Protein 4O45 (pdb70)

Structure (mmCIF, N/CA/C/O backbone):
data_4O45
#
_entry.id   4O45
#
_cell.length_a   81.218
_cell.length_b   85.830
_cell.length_c   40.400
_cell.angle_alpha   90.000
_cell.angle_beta   90.000
_cell.angle_gamma   90.000
#
_symmetry.space_group_name_H-M   'P 21 21 2'
#
loop_
_entity.id
_entity.type
_entity.pdbx_description
1 polymer 'WD repeat-containing protein 5'
2 polymer 'Nonstructural protein 1'
3 non-polymer 'UNKNOWN ATOM OR ION'
4 water water
#
loop_
_atom_site.group_PDB
_atom_site.id
_atom_site.type_symbol
_atom_site.label_atom_id
_atom_site.label_alt_id
_atom_site.label_comp_id
_atom_site.label_asym_id
_atom_site.label_entity_id
_atom_site.label_seq_id
_atom_site.pdbx_PDB_ins_code
_atom_site.Cartn_x
_atom_site.Cartn_y
_atom_site.Cartn_z
_atom_site.occupancy
_atom_site.B_iso_or_equiv
_atom_site.auth_seq_id
_atom_site.auth_comp_id
_atom_site.auth_asym_id
_atom_site.auth_atom_id
_atom_site.pdbx_PDB_model_num
ATOM 1 N N . PRO A 1 8 ? 5.823 88.729 20.758 1.00 76.26 30 PRO A N 1
ATOM 2 C CA . PRO A 1 8 ? 5.732 87.272 20.724 1.00 77.01 30 PRO A CA 1
ATOM 3 C C . PRO A 1 8 ? 6.328 86.719 19.416 1.00 76.69 30 PRO A C 1
ATOM 4 O O . PRO A 1 8 ? 7.242 87.326 18.875 1.00 72.70 30 PRO A O 1
ATOM 6 N N . VAL A 1 9 ? 5.843 85.576 18.923 1.00 80.19 31 VAL A N 1
ATOM 7 C CA . VAL A 1 9 ? 6.313 85.040 17.627 1.00 77.66 31 VAL A CA 1
ATOM 8 C C . VAL A 1 9 ? 6.103 86.089 16.525 1.00 71.94 31 VAL A C 1
ATOM 9 O O . VAL A 1 9 ? 7.013 86.378 15.731 1.00 69.99 31 VAL A O 1
ATOM 11 N N . LYS A 1 10 ? 4.907 86.672 16.491 1.00 67.07 32 LYS A N 1
ATOM 12 C CA . LYS A 1 10 ? 4.605 87.738 15.536 1.00 62.93 32 LYS A CA 1
ATOM 13 C C . LYS A 1 10 ? 3.684 88.823 16.159 1.00 57.54 32 LYS A C 1
ATOM 14 O O . LYS A 1 10 ? 2.896 88.530 17.039 1.00 58.56 32 LYS A O 1
ATOM 17 N N . PRO A 1 11 ? 3.810 90.089 15.710 1.00 52.16 33 PRO A N 1
ATOM 18 C CA . PRO A 1 11 ? 2.893 91.121 16.205 1.00 49.11 33 PRO A CA 1
ATOM 19 C C . PRO A 1 11 ? 1.558 90.963 15.495 1.00 49.50 33 PRO A C 1
ATOM 20 O O . PRO A 1 11 ? 1.447 90.121 14.617 1.00 50.87 33 PRO A O 1
ATOM 24 N N . ASN A 1 12 ? 0.554 91.755 15.849 1.00 47.96 34 ASN A N 1
ATOM 25 C CA . ASN A 1 12 ? -0.726 91.698 15.132 1.00 49.78 34 ASN A CA 1
ATOM 26 C C . ASN A 1 12 ? -1.313 93.075 14.943 1.00 46.73 34 ASN A C 1
ATOM 27 O O . ASN A 1 12 ? -2.390 93.398 15.480 1.00 43.79 34 ASN A O 1
ATOM 32 N N . TYR A 1 13 ? -0.597 93.866 14.158 1.00 42.90 35 TYR A N 1
ATOM 33 C CA . TYR A 1 13 ? -1.029 95.190 13.801 1.00 41.33 35 TYR A CA 1
ATOM 34 C C . TYR A 1 13 ? -2.296 95.175 12.986 1.00 41.72 35 TYR A C 1
ATOM 35 O O . TYR A 1 13 ? -2.432 94.415 12.030 1.00 48.33 35 TYR A O 1
ATOM 44 N N . ALA A 1 14 ? -3.241 96.000 13.390 1.00 41.21 36 ALA A N 1
ATOM 45 C CA . ALA A 1 14 ? -4.537 96.091 12.723 1.00 41.69 36 ALA A CA 1
ATOM 46 C C . ALA A 1 14 ? -4.849 97.555 12.549 1.00 39.28 36 ALA A C 1
ATOM 47 O O . ALA A 1 14 ? -4.513 98.373 13.409 1.00 35.99 36 ALA A O 1
ATOM 49 N N . LEU A 1 15 ? -5.482 97.890 11.435 1.00 39.62 37 LEU A N 1
ATOM 50 C CA . LEU A 1 15 ? -5.812 99.283 11.139 1.00 38.44 37 LEU A CA 1
ATOM 51 C C . LEU A 1 15 ? -6.750 99.842 12.183 1.00 37.97 37 LEU A C 1
ATOM 52 O O . LEU A 1 15 ? -7.780 99.235 12.444 1.00 39.23 37 LEU A O 1
ATOM 57 N N . LYS A 1 16 ? -6.394 100.974 12.784 1.00 36.60 38 LYS A N 1
ATOM 58 C CA . LYS A 1 16 ? -7.261 101.678 13.752 1.00 37.31 38 LYS A CA 1
ATOM 59 C C . LYS A 1 16 ? -7.843 102.972 13.214 1.00 38.74 38 LYS A C 1
ATOM 60 O O . LYS A 1 16 ? -8.985 103.282 13.482 1.00 37.32 38 LYS A O 1
ATOM 63 N N . PHE A 1 17 ? -7.040 103.759 12.514 1.00 32.97 39 PHE A N 1
ATOM 64 C CA . PHE A 1 17 ? -7.477 105.053 11.962 1.00 35.75 39 PHE A CA 1
ATOM 65 C C . PHE A 1 17 ? -6.853 105.309 10.603 1.00 34.79 39 PHE A C 1
ATOM 66 O O . PHE A 1 17 ? -5.700 104.902 10.357 1.00 31.52 39 PHE A O 1
ATOM 74 N N . THR A 1 18 ? -7.615 105.985 9.728 1.00 33.33 40 THR A N 1
ATOM 75 C CA . THR A 1 18 ? -7.101 106.504 8.460 1.00 33.30 40 THR A CA 1
ATOM 76 C C . THR A 1 18 ? -7.220 108.013 8.523 1.00 34.35 40 THR A C 1
ATOM 77 O O . THR A 1 18 ? -8.272 108.547 8.823 1.00 31.92 40 THR A O 1
ATOM 81 N N . LEU A 1 19 ? -6.117 108.688 8.258 1.00 28.46 41 LEU A N 1
ATOM 82 C CA . LEU A 1 19 ? -6.013 110.128 8.379 1.00 30.77 41 LEU A CA 1
ATOM 83 C C . LEU A 1 19 ? -5.951 110.731 6.993 1.00 32.66 41 LEU A C 1
ATOM 84 O O . LEU A 1 19 ? -4.974 110.539 6.271 1.00 34.16 41 LEU A O 1
ATOM 89 N N . ALA A 1 20 ? -6.983 111.460 6.609 1.00 31.35 42 ALA A N 1
ATOM 90 C CA . ALA A 1 20 ? -7.025 112.083 5.293 1.00 32.72 42 ALA A CA 1
ATOM 91 C C . ALA A 1 20 ? -7.015 113.579 5.467 1.00 34.05 42 ALA A C 1
ATOM 92 O O . ALA A 1 20 ? -7.569 114.086 6.442 1.00 33.91 42 ALA A O 1
ATOM 94 N N . GLY A 1 21 ? -6.408 114.280 4.515 1.00 32.74 43 GLY A N 1
ATOM 95 C CA . GLY A 1 21 ? -6.366 115.732 4.536 1.00 33.95 43 GLY A CA 1
ATOM 96 C C . GLY A 1 21 ? -5.324 116.342 3.614 1.00 32.91 43 GLY A C 1
ATOM 97 O O . GLY A 1 21 ? -5.573 117.393 3.034 1.00 33.01 43 GLY A O 1
ATOM 98 N N . HIS A 1 22 ? -4.154 115.708 3.474 1.00 30.29 44 HIS A N 1
ATOM 99 C CA . HIS A 1 22 ? -3.190 116.151 2.443 1.00 29.29 44 HIS A CA 1
ATOM 100 C C . HIS A 1 22 ? -3.793 115.995 1.032 1.00 31.38 44 HIS A C 1
ATOM 101 O O . HIS A 1 22 ? -4.526 115.044 0.753 1.00 33.71 44 HIS A O 1
ATOM 108 N N . THR A 1 23 ? -3.506 116.953 0.164 1.00 31.92 45 THR A N 1
ATOM 109 C CA . THR A 1 23 ? -4.052 116.972 -1.160 1.00 34.23 45 THR A CA 1
ATOM 110 C C . THR A 1 23 ? -3.034 116.504 -2.190 1.00 36.12 45 THR A C 1
ATOM 111 O O . THR A 1 23 ? -3.323 116.481 -3.364 1.00 36.16 45 THR A O 1
ATOM 115 N N . LYS A 1 24 ? -1.841 116.119 -1.743 1.00 36.05 46 LYS A N 1
ATOM 116 C CA . LYS A 1 24 ? -0.822 115.559 -2.629 1.00 36.74 46 LYS A CA 1
ATOM 117 C C . LYS A 1 24 ? -0.130 114.483 -1.812 1.00 34.38 46 LYS A C 1
ATOM 118 O O . LYS A 1 24 ? -0.463 114.285 -0.648 1.00 31.71 46 LYS A O 1
ATOM 123 N N . ALA A 1 25 ? 0.810 113.772 -2.431 1.00 34.46 47 ALA A N 1
ATOM 124 C CA . ALA A 1 25 ? 1.557 112.724 -1.761 1.00 30.70 47 ALA A CA 1
ATOM 125 C C . ALA A 1 25 ? 2.094 113.129 -0.398 1.00 28.54 47 ALA A C 1
ATOM 126 O O . ALA A 1 25 ? 2.607 114.244 -0.228 1.00 28.25 47 ALA A O 1
ATOM 128 N N . VAL A 1 26 ? 1.997 112.221 0.568 1.00 26.30 48 VAL A N 1
ATOM 129 C CA . VAL A 1 26 ? 2.623 112.415 1.871 1.00 27.00 48 VAL A CA 1
ATOM 13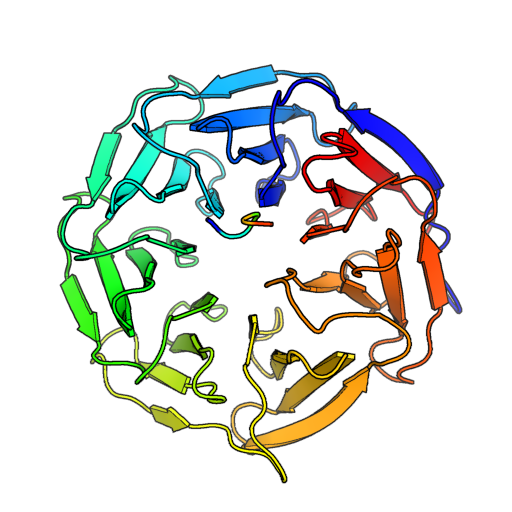0 C C . VAL A 1 26 ? 4.074 111.944 1.735 1.00 27.15 48 VAL A C 1
ATOM 131 O O . VAL A 1 26 ? 4.341 110.953 1.089 1.00 30.39 48 VAL A O 1
ATOM 135 N N . SER A 1 27 ? 5.007 112.703 2.272 1.00 25.32 49 SER A N 1
ATOM 136 C CA . SER A 1 27 ? 6.380 112.372 2.106 1.00 24.42 49 SER A CA 1
ATOM 137 C C . SER A 1 27 ? 6.980 111.718 3.361 1.00 24.20 49 SER A C 1
ATOM 138 O O . SER A 1 27 ? 7.927 110.886 3.258 1.00 27.00 49 SER A O 1
ATOM 141 N N . SER A 1 28 ? 6.479 112.089 4.543 1.00 23.96 50 SER A N 1
ATOM 142 C CA . SER A 1 28 ? 7.082 111.671 5.806 1.00 24.71 50 SER A CA 1
ATOM 143 C C . SER A 1 28 ? 6.088 111.773 6.925 1.00 26.10 50 SER A C 1
ATOM 144 O O . SER A 1 28 ? 5.265 112.724 6.948 1.00 24.89 50 SER A O 1
ATOM 147 N N . VAL A 1 29 ? 6.136 110.807 7.838 1.00 24.32 51 VAL A N 1
ATOM 148 C CA . VAL A 1 29 ? 5.411 110.828 9.120 1.00 24.69 51 VAL A CA 1
ATOM 149 C C . VAL A 1 29 ? 6.366 110.528 10.279 1.00 25.09 51 VAL A C 1
ATOM 150 O O . VAL A 1 29 ? 7.240 109.663 10.156 1.00 24.15 51 VAL A O 1
ATOM 154 N N . LYS A 1 30 ? 6.216 111.272 11.366 1.00 21.97 52 LYS A N 1
ATOM 155 C CA . LYS A 1 30 ? 7.026 111.122 12.581 1.00 23.44 52 LYS A CA 1
ATOM 156 C C . LYS A 1 30 ? 6.185 111.322 13.850 1.00 22.12 52 LYS A C 1
ATOM 157 O O . LYS A 1 30 ? 5.465 112.315 13.986 1.00 23.04 52 LYS A O 1
ATOM 163 N N . PHE A 1 31 ? 6.357 110.432 14.824 1.00 22.77 53 PHE A N 1
ATOM 164 C CA . PHE A 1 31 ? 5.755 110.631 16.144 1.00 22.79 53 PHE A CA 1
ATOM 165 C C . PHE A 1 31 ? 6.586 111.574 16.980 1.00 26.73 53 PHE A C 1
ATOM 166 O O . PHE A 1 31 ? 7.835 111.511 16.942 1.00 23.15 53 PHE A O 1
ATOM 174 N N . SER A 1 32 ? 5.920 112.426 17.769 1.00 22.57 54 SER A N 1
ATOM 175 C CA . SER A 1 32 ? 6.642 113.296 18.709 1.00 26.03 54 SER A CA 1
ATOM 176 C C . SER A 1 32 ? 7.282 112.418 19.793 1.00 25.76 54 SER A C 1
ATOM 177 O O . SER A 1 32 ? 6.697 111.424 20.173 1.00 26.44 54 SER A O 1
ATOM 180 N N . PRO A 1 33 ? 8.478 112.801 20.303 1.00 25.92 55 PRO A N 1
ATOM 181 C CA . PRO A 1 33 ? 9.092 111.983 21.335 1.00 28.30 55 PRO A CA 1
ATOM 182 C C . PRO A 1 33 ? 8.220 111.784 22.577 1.00 30.16 55 PRO A C 1
ATOM 183 O O . PRO A 1 33 ? 8.345 110.759 23.229 1.00 29.69 55 PRO A O 1
ATOM 187 N N . ASN A 1 34 ? 7.320 112.736 22.888 1.00 27.70 56 ASN A N 1
ATOM 188 C CA . ASN A 1 34 ? 6.406 112.569 24.042 1.00 29.07 56 ASN A CA 1
ATOM 189 C C . ASN A 1 34 ? 5.178 111.667 23.799 1.00 28.20 56 ASN A C 1
ATOM 190 O O . ASN A 1 34 ? 4.383 111.455 24.704 1.00 30.96 56 ASN A O 1
ATOM 195 N N . GLY A 1 35 ? 5.019 111.172 22.578 1.00 28.27 57 GLY A N 1
ATOM 196 C CA . GLY A 1 35 ? 3.976 110.191 22.246 1.00 29.07 57 GLY A CA 1
ATOM 197 C C . GLY A 1 35 ? 2.618 110.790 21.899 1.00 29.21 57 GLY A C 1
ATOM 198 O O . GLY A 1 35 ? 1.715 110.060 21.488 1.00 25.58 57 GLY A O 1
ATOM 199 N N . GLU A 1 36 ? 2.460 112.114 22.049 1.00 27.67 58 GLU A N 1
ATOM 200 C CA . GLU A 1 36 ? 1.147 112.724 21.914 1.00 28.43 58 GLU A CA 1
ATOM 201 C C . GLU A 1 36 ? 0.763 113.023 20.471 1.00 27.33 58 GLU A C 1
ATOM 202 O O . GLU A 1 36 ? -0.440 113.061 20.132 1.00 27.02 58 GLU A O 1
ATOM 208 N N . TRP A 1 37 ? 1.737 113.230 19.593 1.00 26.74 59 TRP A N 1
ATOM 209 C CA . TRP A 1 37 ? 1.425 113.747 18.244 1.00 27.12 59 TRP A CA 1
ATOM 210 C C . TRP A 1 37 ? 2.073 112.989 17.148 1.00 26.24 59 TRP A C 1
ATOM 211 O O . TRP A 1 37 ? 3.145 112.397 17.325 1.00 26.13 59 TRP A O 1
ATOM 222 N N . LEU A 1 38 ? 1.436 113.046 15.980 1.00 25.94 60 LEU A N 1
ATOM 223 C CA . LEU A 1 38 ? 2.061 112.677 14.710 1.00 25.28 60 LEU A CA 1
ATOM 224 C C . LEU A 1 38 ? 2.180 113.902 13.793 1.00 26.81 60 LEU A C 1
ATOM 225 O O . LEU A 1 38 ? 1.208 114.648 13.625 1.00 25.07 60 LEU A O 1
ATOM 230 N N . ALA A 1 39 ? 3.360 114.101 13.202 1.00 21.34 61 ALA A N 1
ATOM 231 C CA . ALA A 1 39 ? 3.541 115.093 12.176 1.00 20.66 61 ALA A CA 1
ATOM 232 C C . ALA A 1 39 ? 3.695 114.451 10.835 1.00 22.57 61 ALA A C 1
ATOM 233 O O . ALA A 1 39 ? 4.357 113.399 10.685 1.00 23.42 61 ALA A O 1
ATOM 235 N N . SER A 1 40 ? 3.075 115.041 9.836 1.00 22.19 62 SER A N 1
ATOM 236 C CA . SER A 1 40 ? 3.250 114.607 8.459 1.00 22.15 62 SER A CA 1
ATOM 237 C C . SER A 1 40 ? 3.617 115.765 7.576 1.00 23.49 62 SER A C 1
ATOM 238 O O . SER A 1 40 ? 3.160 116.902 7.797 1.00 25.42 62 SER A O 1
ATOM 241 N N . SER A 1 41 ? 4.411 115.477 6.546 1.00 22.14 63 SER A N 1
ATOM 242 C CA . SER A 1 41 ? 4.811 116.419 5.564 1.00 23.97 63 SER A CA 1
ATOM 243 C C . SER A 1 41 ? 4.328 115.906 4.221 1.00 25.92 63 SER A C 1
ATOM 244 O O . SER A 1 41 ? 4.160 114.699 4.017 1.00 27.16 63 SER A O 1
ATOM 247 N N . SER A 1 42 ? 4.111 116.831 3.303 1.00 24.80 64 SER A N 1
ATOM 248 C CA . SER A 1 42 ? 3.556 116.510 2.000 1.00 27.89 64 SER A CA 1
ATOM 249 C C . SER A 1 42 ? 4.149 117.332 0.827 1.00 26.89 64 SER A C 1
ATOM 250 O O . SER A 1 42 ? 4.700 118.436 1.005 1.00 27.85 64 SER A O 1
ATOM 253 N N . ALA A 1 43 ? 4.003 116.796 -0.370 1.00 28.06 65 ALA A N 1
ATOM 254 C CA . ALA A 1 43 ? 4.284 117.539 -1.617 1.00 29.18 65 ALA A CA 1
ATOM 255 C C . ALA A 1 43 ? 3.336 118.738 -1.797 1.00 31.41 65 ALA A C 1
ATOM 256 O O . ALA A 1 43 ? 3.587 119.608 -2.635 1.00 30.73 65 ALA A O 1
ATOM 258 N N . ASP A 1 44 ? 2.254 118.787 -0.996 1.00 30.03 66 ASP A N 1
ATOM 259 C CA . ASP A 1 44 ? 1.327 119.924 -1.012 1.00 32.67 66 ASP A CA 1
ATOM 260 C C . ASP A 1 44 ? 1.888 121.115 -0.255 1.00 32.60 66 ASP A C 1
ATOM 261 O O . ASP A 1 44 ? 1.206 122.094 -0.081 1.00 30.65 66 ASP A O 1
ATOM 266 N N . LYS A 1 45 ? 3.144 121.019 0.186 1.00 30.40 67 LYS A N 1
ATOM 267 C CA . LYS A 1 45 ? 3.849 122.076 0.859 1.00 31.36 67 LYS A CA 1
ATOM 268 C C . LYS A 1 45 ? 3.386 122.282 2.295 1.00 31.50 67 LYS A C 1
ATOM 269 O O . LYS A 1 45 ? 3.759 123.286 2.925 1.00 28.72 67 LYS A O 1
ATOM 275 N N . LEU A 1 46 ? 2.576 121.361 2.827 1.00 28.92 68 LEU A N 1
ATOM 276 C CA . LEU A 1 46 ? 2.076 121.528 4.185 1.00 30.06 68 LEU A CA 1
ATOM 277 C C . LEU A 1 46 ? 2.633 120.490 5.159 1.00 28.62 68 LEU A C 1
ATOM 278 O O . LEU A 1 46 ? 3.042 119.388 4.777 1.00 26.63 68 LEU A O 1
ATOM 283 N N . ILE A 1 47 ? 2.649 120.888 6.425 1.00 27.48 69 ILE A N 1
ATOM 284 C CA . ILE A 1 47 ? 2.830 120.010 7.551 1.00 25.72 69 ILE A CA 1
ATOM 285 C C . ILE A 1 47 ? 1.513 119.957 8.288 1.00 25.94 69 ILE A C 1
ATOM 286 O O . ILE A 1 47 ? 0.894 121.008 8.473 1.00 25.34 69 ILE A O 1
ATOM 291 N N . LYS A 1 48 ? 1.087 118.757 8.695 1.00 21.73 70 LYS A N 1
ATOM 292 C CA . LYS A 1 48 ? -0.134 118.590 9.522 1.00 22.48 70 LYS A CA 1
ATOM 293 C C . LYS A 1 48 ? 0.226 117.843 10.790 1.00 23.65 70 LYS A C 1
ATOM 294 O O . LYS A 1 48 ? 1.150 116.954 10.811 1.00 21.88 70 LYS A O 1
ATOM 300 N N . ILE A 1 49 ? -0.453 118.196 11.854 1.00 22.16 71 ILE A N 1
ATOM 301 C CA . ILE A 1 49 ? -0.244 117.591 13.144 1.00 24.12 71 ILE A CA 1
ATOM 302 C C . ILE A 1 49 ? -1.535 116.854 13.457 1.00 25.69 71 ILE A C 1
ATOM 303 O O . ILE A 1 49 ? -2.602 117.380 13.198 1.00 26.80 71 ILE A O 1
ATOM 308 N N . TRP A 1 50 ? -1.400 115.655 13.976 1.00 22.09 72 TRP A N 1
ATOM 309 C CA . TRP A 1 50 ? -2.509 114.761 14.299 1.00 23.59 72 TRP A CA 1
ATOM 310 C C . TRP A 1 50 ? -2.288 114.148 15.684 1.00 26.10 72 TRP A C 1
ATOM 311 O O . TRP A 1 50 ? -1.144 113.978 16.127 1.00 23.69 72 TRP A O 1
ATOM 322 N N . GLY A 1 51 ? -3.387 113.836 16.380 1.00 25.93 73 GLY A N 1
ATOM 323 C CA . GLY A 1 51 ? -3.312 113.091 17.624 1.00 27.56 73 GLY A CA 1
ATOM 324 C C . GLY A 1 51 ? -2.771 111.684 17.371 1.00 26.03 73 GLY A C 1
ATOM 325 O O . GLY A 1 51 ? -3.260 110.985 16.493 1.00 26.56 73 GLY A O 1
ATOM 326 N N . ALA A 1 52 ? -1.803 111.259 18.165 1.00 25.29 74 ALA A N 1
ATOM 327 C CA . ALA A 1 52 ? -1.126 109.989 17.940 1.00 25.45 74 ALA A CA 1
ATOM 328 C C . ALA A 1 52 ? -2.006 108.819 18.279 1.00 27.85 74 ALA A C 1
ATOM 329 O O . ALA A 1 52 ? -1.866 107.781 17.686 1.00 30.33 74 ALA A O 1
ATOM 331 N N . TYR A 1 53 ? -2.899 108.987 19.243 1.00 29.39 75 TYR A N 1
ATOM 332 C CA . TYR A 1 53 ? -3.693 107.882 19.763 1.00 33.07 75 TYR A CA 1
ATOM 333 C C . TYR A 1 53 ? -5.118 107.838 19.199 1.00 38.82 75 TYR A C 1
ATOM 334 O O . TYR A 1 53 ? -5.720 106.769 19.151 1.00 37.66 75 TYR A O 1
ATOM 343 N N . ASP A 1 54 ? -5.669 108.988 18.814 1.00 38.14 76 ASP A N 1
ATOM 344 C CA . ASP A 1 54 ? -7.027 109.031 18.232 1.00 41.34 76 ASP A CA 1
ATOM 345 C C . ASP A 1 54 ? -7.013 109.419 16.731 1.00 41.02 76 ASP A C 1
ATOM 346 O O . ASP A 1 54 ? -8.054 109.424 16.092 1.00 39.25 76 ASP A O 1
ATOM 351 N N . GLY A 1 55 ? -5.843 109.750 16.171 1.00 34.69 77 GLY A N 1
ATOM 352 C CA . GLY A 1 55 ? -5.769 110.195 14.769 1.00 32.92 77 GLY A CA 1
ATOM 353 C C . GLY A 1 55 ? -6.486 111.538 14.432 1.00 32.96 77 GLY A C 1
ATOM 354 O O . GLY A 1 55 ? -6.659 111.882 13.246 1.00 32.46 77 GLY A O 1
ATOM 355 N N . LYS A 1 56 ? -6.872 112.296 15.450 1.00 30.06 78 LYS A N 1
ATOM 356 C CA . LYS A 1 56 ? -7.706 113.509 15.239 1.00 31.28 78 LYS A CA 1
ATOM 357 C C . LYS A 1 56 ? -6.816 114.607 14.662 1.00 28.66 78 LYS A C 1
ATOM 358 O O . LYS A 1 56 ? -5.786 114.923 15.252 1.00 25.17 78 LYS A O 1
ATOM 362 N N . PHE A 1 57 ? -7.204 115.157 13.517 1.00 28.28 79 PHE A N 1
ATOM 363 C CA . PHE A 1 57 ? -6.518 116.319 12.948 1.00 28.05 79 PHE A CA 1
ATOM 364 C C . PHE A 1 57 ? -6.381 117.429 13.986 1.00 28.83 79 PHE A C 1
ATOM 365 O O . PHE A 1 57 ? -7.350 117.759 14.624 1.00 29.92 79 PHE A O 1
ATOM 373 N N . GLU A 1 58 ? -5.181 117.991 14.143 1.00 26.11 80 GLU A N 1
ATOM 374 C CA . GLU A 1 58 ? -4.911 119.038 15.141 1.00 29.40 80 GLU A CA 1
ATOM 375 C C . GLU A 1 58 ? -4.729 120.410 14.474 1.00 30.26 80 GLU A C 1
ATOM 376 O O . GLU A 1 58 ? -5.469 121.342 14.771 1.00 32.15 80 GLU A O 1
ATOM 382 N N . LYS A 1 59 ? -3.764 120.519 13.562 1.00 29.81 81 LYS A N 1
ATOM 383 C CA . LYS A 1 59 ? -3.508 121.771 12.864 1.00 30.27 81 LYS A CA 1
ATOM 384 C C . LYS A 1 59 ? -2.596 121.594 11.631 1.00 29.51 81 LYS A C 1
ATOM 385 O O . LYS A 1 59 ? -1.922 120.557 11.472 1.00 24.64 81 LYS A O 1
ATOM 391 N N . THR A 1 60 ? -2.597 122.624 10.764 1.00 27.42 82 THR A N 1
ATOM 392 C CA . THR A 1 60 ? -1.755 122.705 9.588 1.00 27.37 82 THR A CA 1
ATOM 393 C C . THR A 1 60 ? -0.712 123.786 9.820 1.00 28.25 82 THR A C 1
ATOM 394 O O . THR A 1 60 ? -1.021 124.830 10.334 1.00 27.83 82 THR A O 1
ATOM 398 N N . ILE A 1 61 ? 0.540 123.492 9.473 1.00 28.64 83 ILE A N 1
ATOM 399 C CA . ILE A 1 61 ? 1.613 124.458 9.537 1.00 29.83 83 ILE A CA 1
ATOM 400 C C . ILE A 1 61 ? 2.105 124.699 8.107 1.00 30.84 83 ILE A C 1
ATOM 401 O O . ILE A 1 61 ? 2.448 123.776 7.391 1.00 26.86 83 ILE A O 1
ATOM 406 N N . SER A 1 62 ? 2.146 125.966 7.708 1.00 29.91 84 SER A N 1
ATOM 407 C CA A SER A 1 62 ? 2.377 126.340 6.334 0.60 31.40 84 SER A CA 1
ATOM 408 C CA B SER A 1 62 ? 2.426 126.318 6.326 0.40 30.94 84 SER A CA 1
ATOM 409 C C . SER A 1 62 ? 3.493 127.401 6.229 1.00 32.13 84 SER A C 1
ATOM 410 O O . SER A 1 62 ? 3.762 128.144 7.204 1.00 32.15 84 SER A O 1
ATOM 415 N N . GLY A 1 63 ? 4.117 127.482 5.056 1.00 32.41 85 GLY A N 1
ATOM 416 C CA . GLY A 1 63 ? 5.141 128.544 4.802 1.00 33.22 85 GLY A CA 1
ATOM 417 C C . GLY A 1 63 ? 6.138 128.244 3.692 1.00 33.77 85 GLY A C 1
ATOM 418 O O . GLY A 1 63 ? 6.661 129.147 3.061 1.00 34.14 85 GLY A O 1
ATOM 419 N N . HIS A 1 64 ? 6.454 126.981 3.476 1.00 33.03 86 HIS A N 1
ATOM 420 C CA . HIS A 1 64 ? 7.356 126.634 2.405 1.00 33.73 86 HIS A CA 1
ATOM 421 C C . HIS A 1 64 ? 6.721 126.963 1.080 1.00 35.10 86 HIS A C 1
ATOM 422 O O . HIS A 1 64 ? 5.515 126.909 0.920 1.00 36.39 86 HIS A O 1
ATOM 429 N N . LYS A 1 65 ? 7.577 127.246 0.121 1.00 37.08 87 LYS A N 1
ATOM 430 C CA . LYS A 1 65 ? 7.173 127.681 -1.183 1.00 38.50 87 LYS A CA 1
ATOM 431 C C . LYS A 1 65 ? 7.030 126.502 -2.107 1.00 37.04 87 LYS A C 1
ATOM 432 O O . LYS A 1 65 ? 6.419 126.624 -3.137 1.00 37.98 87 LYS A O 1
ATOM 436 N N . LEU A 1 66 ? 7.584 125.344 -1.731 1.00 36.80 88 LEU A N 1
ATOM 437 C CA . LEU A 1 66 ? 7.460 124.145 -2.560 1.00 36.81 88 LEU A CA 1
ATOM 438 C C . LEU A 1 66 ? 7.304 122.918 -1.672 1.00 31.37 88 LEU A C 1
ATOM 439 O O . LEU A 1 66 ? 7.344 123.013 -0.447 1.00 29.78 88 LEU A O 1
ATOM 444 N N . GLY A 1 67 ? 7.118 121.761 -2.289 1.00 30.19 89 GLY A N 1
ATOM 445 C CA . GLY A 1 67 ? 6.902 120.524 -1.544 1.00 27.66 89 GLY A CA 1
ATOM 446 C C . GLY A 1 67 ? 7.933 120.214 -0.493 1.00 27.64 89 GLY A C 1
ATOM 447 O O . GLY A 1 67 ? 9.083 120.648 -0.582 1.00 29.04 89 GLY A O 1
ATOM 448 N N . ILE A 1 68 ? 7.519 119.429 0.497 1.00 27.23 90 ILE A N 1
ATOM 449 C CA . ILE A 1 68 ? 8.319 119.083 1.659 1.00 25.25 90 ILE A CA 1
ATOM 450 C C . ILE A 1 68 ? 8.645 117.588 1.605 1.00 25.79 90 ILE A C 1
ATOM 451 O O . ILE A 1 68 ? 7.753 116.762 1.490 1.00 24.04 90 ILE A O 1
ATOM 456 N N . SER A 1 69 ? 9.923 117.245 1.699 1.00 25.60 91 SER A N 1
ATOM 457 C CA . SER A 1 69 ? 10.352 115.827 1.685 1.00 25.54 91 SER A CA 1
ATOM 458 C C . SER A 1 69 ? 10.515 115.152 3.045 1.00 25.59 91 SER A C 1
ATOM 459 O O . SER A 1 69 ? 10.557 113.922 3.100 1.00 27.09 91 SER A O 1
ATOM 462 N N . ASP A 1 70 ? 10.627 115.933 4.135 1.00 23.85 92 ASP A N 1
ATOM 463 C CA . ASP A 1 70 ? 10.890 115.386 5.457 1.00 23.98 92 ASP A CA 1
ATOM 464 C C . ASP A 1 70 ? 10.539 116.373 6.562 1.00 21.90 92 ASP A C 1
ATOM 465 O O . ASP A 1 70 ? 10.644 117.591 6.383 1.00 23.65 92 ASP A O 1
ATOM 470 N N . VAL A 1 71 ? 10.180 115.833 7.700 1.00 21.66 93 VAL A N 1
ATOM 471 C CA . VAL A 1 71 ? 9.940 116.606 8.918 1.00 25.44 93 VAL A CA 1
ATOM 472 C C . VAL A 1 71 ? 10.579 115.850 10.075 1.00 26.35 93 VAL A C 1
ATOM 473 O O . VAL A 1 71 ? 10.704 114.606 10.025 1.00 28.44 93 VAL A O 1
ATOM 477 N N . ALA A 1 72 ? 11.024 116.570 11.093 1.00 24.17 94 ALA A N 1
ATOM 478 C CA . ALA A 1 72 ? 11.595 115.931 12.312 1.00 24.69 94 ALA A CA 1
ATOM 479 C C . ALA A 1 72 ? 11.272 116.756 13.566 1.00 24.87 94 ALA A C 1
ATOM 480 O O . ALA A 1 72 ? 11.197 117.969 13.484 1.00 23.26 94 ALA A O 1
ATOM 482 N N . TRP A 1 73 ? 11.066 116.077 14.701 1.00 23.02 95 TRP A N 1
ATOM 483 C CA . TRP A 1 73 ? 10.813 116.712 15.983 1.00 24.88 95 TRP A CA 1
ATOM 484 C C . TRP A 1 73 ? 12.059 116.935 16.819 1.00 25.12 95 TRP A C 1
ATOM 485 O O . TRP A 1 73 ? 12.990 116.119 16.802 1.00 24.23 95 TRP A O 1
ATOM 496 N N . SER A 1 74 ? 12.035 118.023 17.591 1.00 24.50 96 SER A N 1
ATOM 497 C CA . SER A 1 74 ? 12.974 118.246 18.676 1.00 26.56 96 SER A CA 1
ATOM 498 C C . SER A 1 74 ? 12.671 117.280 19.835 1.00 28.03 96 SER A C 1
ATOM 499 O O . SER A 1 74 ? 11.558 116.727 19.938 1.00 26.14 96 SER A O 1
ATOM 502 N N . SER A 1 75 ? 13.687 117.054 20.683 1.00 27.69 97 SER A N 1
ATOM 503 C CA A SER A 1 75 ? 13.579 116.103 21.796 0.60 29.31 97 SER A CA 1
ATOM 504 C CA B SER A 1 75 ? 13.609 116.109 21.815 0.40 29.63 97 SER A CA 1
ATOM 505 C C . SER A 1 75 ? 12.509 116.433 22.812 1.00 28.89 97 SER A C 1
ATOM 506 O O . SER A 1 75 ? 11.952 115.542 23.432 1.00 30.03 97 SER A O 1
ATOM 511 N N . ASP A 1 76 ? 12.210 117.710 22.970 1.00 28.26 98 ASP A N 1
ATOM 512 C CA . ASP A 1 76 ? 11.176 118.141 23.888 1.00 29.19 98 ASP A CA 1
ATOM 513 C C . ASP A 1 76 ? 9.781 118.246 23.236 1.00 27.23 98 ASP A C 1
ATOM 514 O O . ASP A 1 76 ? 8.830 118.746 23.868 1.00 27.12 98 ASP A O 1
ATOM 519 N N . SER A 1 77 ? 9.681 117.829 21.969 1.00 26.78 99 SER A N 1
ATOM 520 C CA . SER A 1 77 ? 8.432 117.794 21.208 1.00 25.65 99 SER A CA 1
ATOM 521 C C . SER A 1 77 ? 7.835 119.201 20.908 1.00 27.84 99 SER A C 1
ATOM 522 O O . SER A 1 77 ? 6.686 119.290 20.508 1.00 27.98 99 SER A O 1
ATOM 525 N N . ASN A 1 78 ? 8.595 120.280 21.104 1.00 26.58 100 ASN A N 1
ATOM 526 C CA . ASN A 1 78 ? 8.052 121.623 20.875 1.00 28.09 100 ASN A CA 1
ATOM 527 C C . ASN A 1 78 ? 8.351 122.208 19.518 1.00 30.09 100 ASN A C 1
ATOM 528 O O . ASN A 1 78 ? 7.635 123.107 19.066 1.00 31.29 100 ASN A O 1
ATOM 533 N N . LEU A 1 79 ? 9.444 121.761 18.900 1.00 26.39 101 LEU A N 1
ATOM 534 C CA . LEU A 1 79 ? 9.841 122.221 17.573 1.00 24.34 101 LEU A CA 1
ATOM 535 C C . LEU A 1 79 ? 9.791 121.138 16.558 1.00 23.66 101 LEU A C 1
ATOM 536 O O . LEU A 1 79 ? 9.966 119.936 16.880 1.00 25.09 101 LEU A O 1
ATOM 541 N N . LEU A 1 80 ? 9.564 121.563 15.307 1.00 25.24 102 LEU A N 1
ATOM 542 C CA . LEU A 1 80 ? 9.752 120.759 14.121 1.00 24.23 102 LEU A CA 1
ATOM 543 C C . LEU A 1 80 ? 10.753 121.418 13.196 1.00 24.07 102 LEU A C 1
ATOM 544 O O . LEU A 1 80 ? 10.834 122.646 13.128 1.00 23.01 102 LEU A O 1
ATOM 549 N N . VAL A 1 81 ? 11.470 120.589 12.432 1.00 22.35 103 VAL A N 1
ATOM 550 C CA . VAL A 1 81 ? 12.214 121.066 11.288 1.00 23.15 103 VAL A CA 1
ATOM 551 C C . VAL A 1 81 ? 11.677 120.376 10.024 1.00 24.77 103 VAL A C 1
ATOM 552 O O . VAL A 1 81 ? 11.313 119.172 10.019 1.00 26.49 103 VAL A O 1
ATOM 556 N N . SER A 1 82 ? 11.572 121.145 8.949 1.00 23.80 104 SER A N 1
ATOM 557 C CA . SER A 1 82 ? 11.142 120.605 7.675 1.00 23.63 104 SER A CA 1
ATOM 558 C C . SER A 1 82 ? 12.160 120.869 6.608 1.00 23.54 104 SER A C 1
ATOM 559 O O . SER A 1 82 ? 12.888 121.871 6.627 1.00 25.72 104 SER A O 1
ATOM 562 N N . ALA A 1 83 ? 12.220 119.939 5.670 1.00 22.29 105 ALA A N 1
ATOM 563 C CA . ALA A 1 83 ? 13.130 120.009 4.519 1.00 24.61 105 ALA A CA 1
ATOM 564 C C . ALA A 1 83 ? 12.349 120.057 3.217 1.00 24.03 105 ALA A C 1
ATOM 565 O O . ALA A 1 83 ? 11.544 119.151 2.954 1.00 24.77 105 ALA A O 1
ATOM 567 N N . SER A 1 84 ? 12.569 121.116 2.412 1.00 24.77 106 SER A N 1
ATOM 568 C CA . SER A 1 84 ? 11.756 121.419 1.222 1.00 26.35 106 SER A CA 1
ATOM 569 C C . SER A 1 84 ? 12.535 121.529 -0.096 1.00 28.48 106 SER A C 1
ATOM 570 O O . SER A 1 84 ? 13.772 121.807 -0.116 1.00 30.44 106 SER A O 1
ATOM 573 N N . ASP A 1 85 ? 11.807 121.328 -1.198 1.00 27.54 107 ASP A N 1
ATOM 574 C CA . ASP A 1 85 ? 12.310 121.604 -2.550 1.00 30.14 107 ASP A CA 1
ATOM 575 C C . ASP A 1 85 ? 12.599 123.047 -2.775 1.00 31.27 107 ASP A C 1
ATOM 576 O O . ASP A 1 85 ? 13.277 123.369 -3.725 1.00 32.33 107 ASP A O 1
ATOM 581 N N . ASP A 1 86 ? 12.115 123.927 -1.906 1.00 29.63 108 ASP A N 1
ATOM 582 C CA . ASP A 1 86 ? 12.455 125.346 -2.041 1.00 33.40 108 ASP A CA 1
ATOM 583 C C . ASP A 1 86 ? 13.914 125.680 -1.618 1.00 33.68 108 ASP A C 1
ATOM 584 O O . ASP A 1 86 ? 14.268 126.821 -1.579 1.00 32.48 108 ASP A O 1
ATOM 589 N N . LYS A 1 87 ? 14.715 124.661 -1.300 1.00 30.93 109 LYS A N 1
ATOM 590 C CA . LYS A 1 87 ? 16.172 124.767 -0.974 1.00 32.16 109 LYS A CA 1
ATOM 591 C C . LYS A 1 87 ? 16.422 125.190 0.466 1.00 30.88 109 LYS A C 1
ATOM 592 O O . LYS A 1 87 ? 17.569 125.378 0.875 1.00 32.16 109 LYS A O 1
ATOM 598 N N . THR A 1 88 ? 15.350 125.297 1.253 1.00 28.74 110 THR A N 1
ATOM 599 C CA . THR A 1 88 ? 15.458 125.682 2.646 1.00 29.47 110 THR A CA 1
ATOM 600 C C . THR A 1 88 ? 14.975 124.587 3.599 1.00 28.74 110 THR A C 1
ATOM 601 O O . THR A 1 88 ? 14.199 123.705 3.216 1.00 25.63 110 THR A O 1
ATOM 605 N N . LEU A 1 89 ? 15.463 124.675 4.842 1.00 27.73 111 LEU A N 1
ATOM 606 C CA . LEU A 1 89 ? 14.786 124.105 6.004 1.00 26.37 111 LEU A CA 1
ATOM 607 C C . LEU A 1 89 ? 14.069 125.226 6.799 1.00 26.29 111 LEU A C 1
ATOM 608 O O . LEU A 1 89 ? 14.521 126.379 6.821 1.00 26.34 111 LEU A O 1
ATOM 613 N N . LYS A 1 90 ? 12.966 124.881 7.426 1.00 24.41 112 LYS A N 1
ATOM 614 C CA . LYS A 1 90 ? 12.368 125.786 8.380 1.00 26.21 112 LYS A CA 1
ATOM 615 C C . LYS A 1 90 ? 12.239 125.136 9.706 1.00 25.47 112 LYS A C 1
ATOM 616 O O . LYS A 1 90 ? 11.957 123.920 9.790 1.00 27.10 112 LYS A O 1
ATOM 622 N N . ILE A 1 91 ? 12.447 125.937 10.747 1.00 25.41 113 ILE A N 1
ATOM 623 C CA . ILE A 1 91 ? 12.250 125.528 12.132 1.00 24.49 113 ILE A CA 1
ATOM 624 C C . ILE A 1 91 ? 10.957 126.138 12.594 1.00 25.74 113 ILE A C 1
ATOM 625 O O . ILE A 1 91 ? 10.758 127.364 12.468 1.00 25.52 113 ILE A O 1
ATOM 630 N N . TRP A 1 92 ? 10.087 125.299 13.134 1.00 25.09 114 TRP A N 1
ATOM 631 C CA . TRP A 1 92 ? 8.723 125.712 13.537 1.00 26.79 114 TRP A CA 1
ATOM 632 C C . TRP A 1 92 ? 8.480 125.548 15.028 1.00 27.68 114 TRP A C 1
ATOM 633 O O . TRP A 1 92 ? 8.824 124.521 15.608 1.00 26.59 114 TRP A O 1
ATOM 644 N N . ASP A 1 93 ? 7.850 126.557 15.640 1.00 26.40 115 ASP A N 1
ATOM 645 C CA . ASP A 1 93 ? 7.312 126.394 16.970 1.00 28.05 115 ASP A CA 1
ATOM 646 C C . ASP A 1 93 ? 5.922 125.761 16.822 1.00 28.46 115 ASP A C 1
ATOM 647 O O . ASP A 1 93 ? 4.990 126.404 16.327 1.00 29.75 115 ASP A O 1
ATOM 652 N N . VAL A 1 94 ? 5.778 124.510 17.243 1.00 27.76 116 VAL A N 1
ATOM 653 C CA . VAL A 1 94 ? 4.568 123.752 16.958 1.00 28.62 116 VAL A CA 1
ATOM 654 C C . VAL A 1 94 ? 3.327 124.401 17.554 1.00 29.59 116 VAL A C 1
ATOM 655 O O . VAL A 1 94 ? 2.326 124.494 16.878 1.00 30.23 116 VAL A O 1
ATOM 659 N N . SER A 1 95 ? 3.401 124.858 18.799 1.00 29.00 117 SER A N 1
ATOM 660 C CA A SER A 1 95 ? 2.235 125.349 19.521 0.60 32.30 117 SER A CA 1
ATOM 661 C CA B SER A 1 95 ? 2.192 125.293 19.478 0.40 30.69 117 SER A CA 1
ATOM 662 C C . SER A 1 95 ? 1.700 126.663 18.953 1.00 32.55 117 SER A C 1
ATOM 663 O O . SER A 1 95 ? 0.510 126.902 18.910 1.00 32.83 117 SER A O 1
ATOM 668 N N . SER A 1 96 ? 2.613 127.527 18.556 1.00 30.18 118 SER A N 1
AT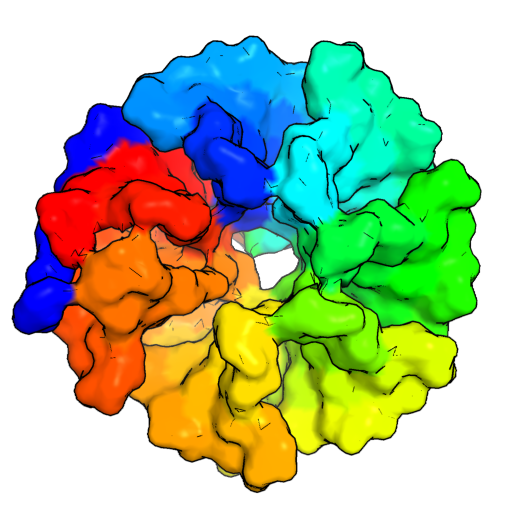OM 669 C CA . SER A 1 96 ? 2.242 128.829 18.023 1.00 31.15 118 SER A CA 1
ATOM 670 C C . SER A 1 96 ? 2.088 128.765 16.502 1.00 30.17 118 SER A C 1
ATOM 671 O O . SER A 1 96 ? 1.445 129.626 15.907 1.00 32.47 118 SER A O 1
ATOM 674 N N . GLY A 1 97 ? 2.730 127.778 15.880 1.00 27.63 119 GLY A N 1
ATOM 675 C CA . GLY A 1 97 ? 2.771 127.661 14.424 1.00 28.21 119 GLY A CA 1
ATOM 676 C C . GLY A 1 97 ? 3.770 128.598 13.761 1.00 30.38 119 GLY A C 1
ATOM 677 O O . GLY A 1 97 ? 3.886 128.598 12.544 1.00 30.43 119 GLY A O 1
ATOM 678 N N . LYS A 1 98 ? 4.523 129.380 14.556 1.00 32.05 120 LYS A N 1
ATOM 679 C CA . LYS A 1 98 ? 5.479 130.348 14.022 1.00 31.29 120 LYS A CA 1
ATOM 680 C C . LYS A 1 98 ? 6.661 129.656 13.374 1.00 31.39 120 LYS A C 1
ATOM 681 O O . LYS A 1 98 ? 7.179 128.697 13.924 1.00 28.59 120 LYS A O 1
ATOM 687 N N . CYS A 1 99 ? 7.069 130.143 12.204 1.00 32.05 121 CYS A N 1
ATOM 688 C CA . CYS A 1 99 ? 8.374 129.796 11.623 1.00 32.54 121 CYS A CA 1
ATOM 689 C C . CYS A 1 99 ? 9.427 130.613 12.347 1.00 32.89 121 CYS A C 1
ATOM 690 O O . CYS A 1 99 ? 9.474 131.830 12.201 1.00 31.25 121 CYS A O 1
ATOM 693 N N . LEU A 1 100 ? 10.241 129.954 13.163 1.00 31.15 122 LEU A N 1
ATOM 694 C CA . LEU A 1 100 ? 11.272 130.635 13.953 1.00 32.32 122 LEU A CA 1
ATOM 695 C C . LEU A 1 100 ? 12.491 131.022 13.135 1.00 32.90 122 LEU A C 1
ATOM 696 O O . LEU A 1 100 ? 13.106 132.092 13.357 1.00 32.61 122 LEU A O 1
ATOM 701 N N . LYS A 1 101 ? 12.869 130.131 12.232 1.00 31.47 123 LYS A N 1
ATOM 702 C CA . LYS A 1 101 ? 14.042 130.315 11.384 1.00 36.38 123 LYS A CA 1
ATOM 703 C C . LYS A 1 101 ? 13.871 129.653 10.024 1.00 32.70 123 LYS A C 1
ATOM 704 O O . LYS A 1 101 ? 13.177 128.637 9.895 1.00 30.06 123 LYS A O 1
ATOM 710 N N . THR A 1 102 ? 14.538 130.225 9.020 1.00 32.32 124 THR A N 1
ATOM 711 C CA . THR A 1 102 ? 14.602 129.631 7.705 1.00 31.39 124 THR A CA 1
ATOM 712 C C . THR A 1 102 ? 16.081 129.395 7.457 1.00 30.36 124 THR A C 1
ATOM 713 O O . THR A 1 102 ? 16.862 130.329 7.464 1.00 30.53 124 THR A O 1
ATOM 717 N N . LEU A 1 103 ? 16.456 128.135 7.264 1.00 28.62 125 LEU A N 1
ATOM 718 C CA . LEU A 1 103 ? 17.879 127.750 7.110 1.00 30.72 125 LEU A CA 1
ATOM 719 C C . LEU A 1 103 ? 18.199 127.709 5.631 1.00 31.79 125 LEU A C 1
ATOM 720 O O . LEU A 1 103 ? 17.674 126.875 4.882 1.00 32.69 125 LEU A O 1
ATOM 725 N N . LYS A 1 104 ? 19.025 128.655 5.213 1.00 36.81 126 LYS A N 1
ATOM 726 C CA . LYS A 1 104 ? 19.318 128.868 3.818 1.00 39.07 126 LYS A CA 1
ATOM 727 C C . LYS A 1 104 ? 20.789 128.570 3.573 1.00 38.35 126 LYS A C 1
ATOM 728 O O . LYS A 1 104 ? 21.637 128.924 4.388 1.00 36.77 126 LYS A O 1
ATOM 733 N N . GLY A 1 105 ? 21.093 127.935 2.449 1.00 37.34 127 GLY A N 1
ATOM 734 C CA . GLY A 1 105 ? 22.489 127.611 2.139 1.00 38.12 127 GLY A CA 1
ATOM 735 C C . GLY A 1 105 ? 22.668 126.456 1.205 1.00 36.30 127 GLY A C 1
ATOM 736 O O . GLY A 1 105 ? 23.622 126.418 0.473 1.00 36.77 127 GLY A O 1
ATOM 737 N N . HIS A 1 106 ? 21.770 125.475 1.254 1.00 33.44 128 HIS A N 1
ATOM 738 C CA . HIS A 1 106 ? 21.781 124.440 0.254 1.00 32.41 128 HIS A CA 1
ATOM 739 C C . HIS A 1 106 ? 21.483 125.053 -1.087 1.00 34.12 128 HIS A C 1
ATOM 740 O O . HIS A 1 106 ? 20.691 125.995 -1.195 1.00 33.78 128 HIS A O 1
ATOM 747 N N . SER A 1 107 ?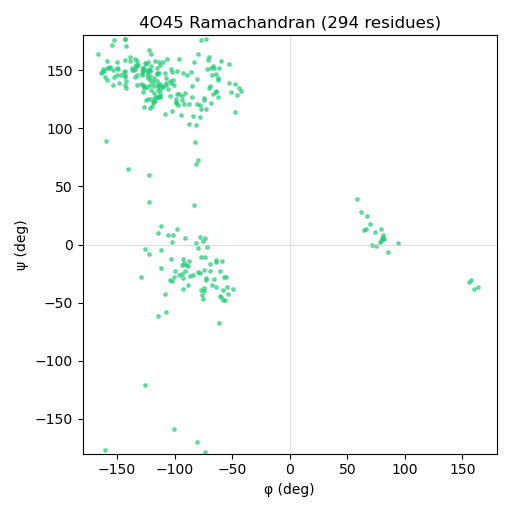 22.092 124.492 -2.129 1.00 36.09 129 SER A N 1
ATOM 748 C CA . SER A 1 107 ? 21.926 125.013 -3.482 1.00 37.36 129 SER A CA 1
ATOM 749 C C . SER A 1 107 ? 20.940 124.190 -4.299 1.00 35.04 129 SER A C 1
ATOM 750 O O . SER A 1 107 ? 20.793 124.389 -5.476 1.00 37.53 129 SER A O 1
ATOM 753 N N . ASN A 1 108 ? 20.260 123.259 -3.679 1.00 34.93 130 ASN A N 1
ATOM 754 C CA . ASN A 1 108 ? 19.274 122.471 -4.378 1.00 35.33 130 ASN A CA 1
ATOM 755 C C . ASN A 1 108 ? 18.338 121.850 -3.363 1.00 33.15 130 ASN A C 1
ATOM 756 O O . ASN A 1 108 ? 18.485 122.111 -2.176 1.00 31.11 130 ASN A O 1
ATOM 761 N N . TYR A 1 109 ? 17.394 121.033 -3.830 1.00 32.36 131 TYR A N 1
ATOM 762 C CA . TYR A 1 109 ? 16.375 120.448 -2.970 1.00 34.00 131 TYR A CA 1
ATOM 763 C C . TYR A 1 109 ? 16.975 119.942 -1.674 1.00 35.32 131 TYR A C 1
ATOM 764 O O . TYR A 1 109 ? 18.016 119.247 -1.691 1.00 33.22 131 TYR A O 1
ATOM 773 N N . VAL A 1 110 ? 16.323 120.247 -0.550 1.00 29.86 132 VAL A N 1
ATOM 774 C CA . VAL A 1 110 ? 16.710 119.644 0.707 1.00 27.17 132 VAL A CA 1
ATOM 775 C C . VAL A 1 110 ? 15.836 118.424 0.887 1.00 27.13 132 VAL A C 1
ATOM 776 O O . VAL A 1 110 ? 14.620 118.522 0.846 1.00 25.98 132 VAL A O 1
ATOM 780 N N . PHE A 1 111 ? 16.467 117.273 1.139 1.00 25.52 133 PHE A N 1
ATOM 781 C CA . PHE A 1 111 ? 15.772 116.002 1.135 1.00 24.73 133 PHE A CA 1
ATOM 782 C C . PHE A 1 111 ? 15.452 115.376 2.502 1.00 24.88 133 PHE A C 1
ATOM 783 O O . PHE A 1 111 ? 14.461 114.629 2.645 1.00 23.36 133 PHE A O 1
ATOM 791 N N . CYS A 1 112 ? 16.297 115.628 3.494 1.00 23.68 134 CYS A N 1
ATOM 792 C CA . CYS A 1 112 ? 16.222 114.935 4.786 1.00 24.78 134 CYS A CA 1
ATOM 793 C C . CYS A 1 112 ? 16.717 115.795 5.889 1.00 25.02 134 CYS A C 1
ATOM 794 O O . CYS A 1 112 ? 17.579 116.658 5.663 1.00 24.45 134 CYS A O 1
ATOM 797 N N . CYS A 1 113 ? 16.206 115.567 7.095 1.00 24.09 135 CYS A N 1
ATOM 798 C CA . CYS A 1 113 ? 16.615 116.363 8.219 1.00 25.01 135 CYS A CA 1
ATOM 799 C C . CYS A 1 113 ? 16.375 115.692 9.553 1.00 25.47 135 CYS A C 1
ATOM 800 O O . CYS A 1 113 ? 15.534 114.791 9.666 1.00 27.31 135 CYS A O 1
ATOM 803 N N . ASN A 1 114 ? 17.110 116.133 10.572 1.00 22.50 136 ASN A N 1
ATOM 804 C CA . ASN A 1 114 ? 16.963 115.624 11.928 1.00 24.24 136 ASN A CA 1
ATOM 805 C C . ASN A 1 114 ? 17.609 116.587 12.930 1.00 27.00 136 ASN A C 1
ATOM 806 O O . ASN A 1 114 ? 18.598 117.249 12.625 1.00 27.15 136 ASN A O 1
ATOM 811 N N . PHE A 1 115 ? 17.046 116.641 14.136 1.00 25.76 137 PHE A N 1
ATOM 812 C CA . PHE A 1 115 ? 17.710 117.264 15.284 1.00 26.44 137 PHE A CA 1
ATOM 813 C C . PHE A 1 115 ? 18.649 116.262 15.902 1.00 26.63 137 PHE A C 1
ATOM 814 O O . PHE A 1 115 ? 18.428 115.025 15.804 1.00 27.15 137 PHE A O 1
ATOM 822 N N . ASN A 1 116 ? 19.644 116.759 16.607 1.00 25.39 138 ASN A N 1
ATOM 823 C CA . ASN A 1 116 ? 20.357 115.912 17.529 1.00 29.52 138 ASN A CA 1
ATOM 824 C C . ASN A 1 116 ? 19.562 115.763 18.825 1.00 31.02 138 ASN A C 1
ATOM 825 O O . ASN A 1 116 ? 18.621 116.527 19.050 1.00 29.45 138 ASN A O 1
ATOM 830 N N . PRO A 1 117 ? 19.905 114.773 19.660 1.00 33.19 139 PRO A N 1
ATOM 831 C CA . PRO A 1 117 ? 19.206 114.543 20.925 1.00 36.10 139 PRO A CA 1
ATOM 832 C C . PRO A 1 117 ? 19.124 115.765 21.871 1.00 37.56 139 PRO A C 1
ATOM 833 O O . PRO A 1 117 ? 18.100 115.980 22.539 1.00 34.41 139 PRO A O 1
ATOM 837 N N . GLN A 1 118 ? 20.181 116.567 21.908 1.00 35.42 140 GLN A N 1
ATOM 838 C CA . GLN A 1 118 ? 20.176 117.791 22.713 1.00 38.40 140 GLN A CA 1
ATOM 839 C C . GLN A 1 118 ? 19.316 118.858 22.035 1.00 35.95 140 GLN A C 1
ATOM 840 O O . GLN A 1 118 ? 18.869 119.769 22.672 1.00 36.70 140 GLN A O 1
ATOM 846 N N . SER A 1 119 ? 19.122 118.716 20.727 1.00 35.18 141 SER A N 1
ATOM 847 C CA . SER A 1 119 ? 18.266 119.576 19.904 1.00 33.79 141 SER A CA 1
ATOM 848 C C . SER A 1 119 ? 18.760 121.020 19.753 1.00 33.83 141 SER A C 1
ATOM 849 O O . SER A 1 119 ? 17.996 121.913 19.425 1.00 32.23 141 SER A O 1
ATOM 852 N N . ASN A 1 120 ? 20.064 121.217 19.913 1.00 33.80 142 ASN A N 1
ATOM 853 C CA . ASN A 1 120 ? 20.717 122.494 19.595 1.00 32.67 142 ASN A CA 1
ATOM 854 C C . ASN A 1 120 ? 21.256 122.497 18.169 1.00 31.53 142 ASN A C 1
ATOM 855 O O . ASN A 1 120 ? 21.651 123.539 17.669 1.00 32.54 142 ASN A O 1
ATOM 860 N N . LEU A 1 121 ? 21.304 121.329 17.536 1.00 29.00 143 LEU A N 1
ATOM 861 C CA . LEU A 1 121 ? 21.750 121.197 16.139 1.00 29.50 143 LEU A CA 1
ATOM 862 C C . LEU A 1 121 ? 20.722 120.514 15.247 1.00 28.00 143 LEU A C 1
ATOM 863 O O . LEU A 1 121 ? 19.958 119.656 15.702 1.00 27.94 143 LEU A O 1
ATOM 868 N N . ILE A 1 122 ? 20.751 120.887 13.972 1.00 27.56 144 ILE A N 1
ATOM 869 C CA . ILE A 1 122 ? 20.036 120.184 12.927 1.00 27.38 144 ILE A CA 1
ATOM 870 C C . ILE A 1 122 ? 21.005 119.709 11.874 1.00 25.75 144 ILE A C 1
ATOM 871 O O . ILE A 1 122 ? 21.920 120.428 11.479 1.00 26.34 144 ILE A O 1
ATOM 876 N N . VAL A 1 123 ? 20.797 118.482 11.429 1.00 24.34 145 VAL A N 1
ATOM 877 C CA . VAL A 1 123 ? 21.547 117.983 10.290 1.00 25.61 145 VAL A CA 1
ATOM 878 C C . VAL A 1 123 ? 20.593 117.915 9.084 1.00 23.69 145 VAL A C 1
ATOM 879 O O . VAL A 1 123 ? 19.409 117.590 9.243 1.00 25.24 145 VAL A O 1
ATOM 883 N N . SER A 1 124 ? 21.108 118.223 7.899 1.00 24.35 146 SER A N 1
ATOM 884 C CA . SER A 1 124 ? 20.331 118.151 6.631 1.00 24.43 146 SER A CA 1
ATOM 885 C C . SER A 1 124 ? 21.164 117.532 5.524 1.00 26.61 146 SER A C 1
ATOM 886 O O . SER A 1 124 ? 22.414 117.622 5.503 1.00 25.24 146 SER A O 1
ATOM 889 N N . GLY A 1 125 ? 20.467 116.898 4.599 1.00 24.70 147 GLY A N 1
ATOM 890 C CA . GLY A 1 125 ? 21.029 116.394 3.345 1.00 24.28 147 GLY A CA 1
ATOM 891 C C . GLY A 1 125 ? 20.227 116.894 2.168 1.00 24.79 147 GLY A C 1
ATOM 892 O O . GLY A 1 125 ? 19.016 117.107 2.269 1.00 27.15 147 GLY A O 1
ATOM 893 N N . SER A 1 126 ? 20.904 117.056 1.050 1.00 25.41 148 SER A N 1
ATOM 894 C CA . SER A 1 126 ? 20.381 117.726 -0.113 1.00 26.97 148 SER A CA 1
ATOM 895 C C . SER A 1 126 ? 20.741 117.027 -1.408 1.00 29.65 148 SER A C 1
ATOM 896 O O . SER A 1 126 ? 21.710 116.211 -1.501 1.00 31.08 148 SER A O 1
ATOM 899 N N . PHE A 1 127 ? 19.972 117.380 -2.437 1.00 29.82 149 PHE A N 1
ATOM 900 C CA . PHE A 1 127 ? 20.278 117.043 -3.816 1.00 32.51 149 PHE A CA 1
ATOM 901 C C . PHE A 1 127 ? 21.614 117.635 -4.253 1.00 32.86 149 PHE A C 1
ATOM 902 O O . PHE A 1 127 ? 22.199 117.134 -5.184 1.00 34.66 149 PHE A O 1
ATOM 910 N N . ASP A 1 128 ? 22.087 118.700 -3.584 1.00 31.52 150 ASP A N 1
ATOM 911 C CA . ASP A 1 128 ? 23.384 119.296 -3.892 1.00 32.90 150 ASP A CA 1
ATOM 912 C C . ASP A 1 128 ? 24.560 118.474 -3.384 1.00 32.86 150 ASP A C 1
ATOM 913 O O . ASP A 1 128 ? 25.691 118.895 -3.539 1.00 34.26 150 ASP A O 1
ATOM 918 N N . GLU A 1 129 ? 24.296 117.309 -2.793 1.00 31.96 151 GLU A N 1
ATOM 919 C CA . GLU A 1 129 ? 25.333 116.295 -2.463 1.00 34.34 151 GLU A CA 1
ATOM 920 C C . GLU A 1 129 ? 26.090 116.606 -1.181 1.00 33.75 151 GLU A C 1
ATOM 921 O O . GLU A 1 129 ? 27.048 115.910 -0.840 1.00 36.12 151 GLU A O 1
ATOM 927 N N . SER A 1 130 ? 25.625 117.611 -0.444 1.00 31.63 152 SER A N 1
ATOM 928 C CA . SER A 1 130 ? 26.240 118.011 0.800 1.00 32.35 152 SER A CA 1
ATOM 929 C C . SER A 1 130 ? 25.384 117.681 2.001 1.00 29.35 152 SER A C 1
ATOM 930 O O . SER A 1 130 ? 24.175 117.471 1.911 1.00 25.71 152 SER A O 1
ATOM 933 N N . VAL A 1 131 ? 26.060 117.573 3.130 1.00 29.52 153 VAL A N 1
ATOM 934 C CA . VAL A 1 131 ? 25.425 117.464 4.417 1.00 28.78 153 VAL A CA 1
ATOM 935 C C . VAL A 1 131 ? 25.754 118.743 5.180 1.00 29.61 153 VAL A C 1
ATOM 936 O O . VAL A 1 131 ? 26.907 119.156 5.239 1.00 31.20 153 VAL A O 1
ATOM 940 N N . ARG A 1 132 ? 24.738 119.381 5.742 1.00 29.59 154 ARG A N 1
ATOM 941 C CA . ARG A 1 132 ? 24.945 120.601 6.514 1.00 30.99 154 ARG A CA 1
ATOM 942 C C . ARG A 1 132 ? 24.529 120.447 7.970 1.00 31.00 154 ARG A C 1
ATOM 943 O O . ARG A 1 132 ? 23.550 119.725 8.298 1.00 27.61 154 ARG A O 1
ATOM 957 N N . ILE A 1 133 ? 25.299 121.092 8.853 1.00 31.30 155 ILE A N 1
ATOM 958 C CA . ILE A 1 133 ? 25.024 121.073 10.283 1.00 31.21 155 ILE A CA 1
ATOM 959 C C . ILE A 1 133 ? 24.685 122.505 10.638 1.00 32.11 155 ILE A C 1
ATOM 960 O O . ILE A 1 133 ? 25.445 123.435 10.320 1.00 33.96 155 ILE A O 1
ATOM 965 N N . TRP A 1 134 ? 23.531 122.685 11.287 1.00 30.78 156 TRP A N 1
ATOM 966 C CA . TRP A 1 134 ? 23.021 124.023 11.583 1.00 30.13 156 TRP A CA 1
ATOM 967 C C . TRP A 1 134 ? 22.832 124.228 13.071 1.00 31.24 156 TRP A C 1
ATOM 968 O O . TRP A 1 134 ? 22.492 123.292 13.819 1.00 30.64 156 TRP A O 1
ATOM 979 N N . ASP A 1 135 ? 22.993 125.469 13.485 1.00 30.99 157 ASP A N 1
ATOM 980 C CA . ASP A 1 135 ? 22.673 125.901 14.833 1.00 35.40 157 ASP A CA 1
ATOM 981 C C . ASP A 1 135 ? 21.191 126.317 14.937 1.00 34.98 157 ASP A C 1
ATOM 982 O O . ASP A 1 135 ? 20.762 127.229 14.259 1.00 33.90 157 ASP A O 1
ATOM 987 N N . VAL A 1 136 ? 20.444 125.657 15.822 1.00 34.23 158 VAL A N 1
ATOM 988 C CA . VAL A 1 136 ? 19.006 125.879 15.969 1.00 33.35 158 VAL A CA 1
ATOM 989 C C . VAL A 1 136 ? 18.656 127.298 16.450 1.00 37.47 158 VAL A C 1
ATOM 990 O O . VAL A 1 136 ? 17.659 127.867 16.002 1.00 35.59 158 VAL A O 1
ATOM 994 N N . LYS A 1 137 ? 19.470 127.864 17.333 1.00 40.00 159 LYS A N 1
ATOM 995 C CA . LYS A 1 137 ? 19.137 129.155 17.928 1.00 45.63 159 LYS A CA 1
ATOM 996 C C . LYS A 1 137 ? 19.365 130.299 16.954 1.00 46.18 159 LYS A C 1
ATOM 997 O O . LYS A 1 137 ? 18.496 131.144 16.789 1.00 49.33 159 LYS A O 1
ATOM 1000 N N . THR A 1 138 ? 20.507 130.308 16.294 1.00 45.78 160 THR A N 1
ATOM 1001 C CA . THR A 1 138 ? 20.870 131.391 15.372 1.00 45.37 160 THR A CA 1
ATOM 1002 C C . THR A 1 138 ? 20.403 131.107 13.959 1.00 44.12 160 THR A C 1
ATOM 1003 O O . THR A 1 138 ? 20.358 131.989 13.121 1.00 49.75 160 THR A O 1
ATOM 1007 N N . GLY A 1 139 ? 20.092 129.859 13.683 1.00 40.12 161 GLY A N 1
ATOM 1008 C CA . GLY A 1 139 ? 19.700 129.468 12.350 1.00 41.62 161 GLY A CA 1
ATOM 1009 C C . GLY A 1 139 ? 20.830 129.513 11.327 1.00 39.38 161 GLY A C 1
ATOM 1010 O O . GLY A 1 139 ? 20.573 129.490 10.127 1.00 42.02 161 GLY A O 1
ATOM 1011 N N . LYS A 1 140 ? 22.072 129.538 11.789 1.00 41.07 162 LYS A N 1
ATOM 1012 C CA . LYS A 1 140 ? 23.211 129.632 10.889 1.00 42.50 162 LYS A CA 1
ATOM 1013 C C . LYS A 1 140 ? 23.812 128.235 10.647 1.00 39.51 162 LYS A C 1
ATOM 1014 O O . LYS A 1 140 ? 23.768 127.377 11.512 1.00 38.81 162 LYS A O 1
ATOM 1017 N N . CYS A 1 141 ? 24.375 128.035 9.462 1.00 38.36 163 CYS A N 1
ATOM 1018 C CA . CYS A 1 141 ? 25.077 126.823 9.140 1.00 39.43 163 CYS A CA 1
ATOM 1019 C C . CYS A 1 141 ? 26.438 126.804 9.840 1.00 40.95 163 CYS A C 1
ATOM 1020 O O . CYS A 1 141 ? 27.206 127.726 9.688 1.00 41.91 163 CYS A O 1
ATOM 1023 N N . LEU A 1 142 ? 26.714 125.741 10.601 1.00 41.60 164 LEU A N 1
ATOM 1024 C CA . LEU A 1 142 ? 28.012 125.558 11.264 1.00 41.77 164 LEU A CA 1
ATOM 1025 C C . LEU A 1 142 ? 29.039 124.838 10.413 1.00 41.38 164 LEU A C 1
ATOM 1026 O O . LEU A 1 142 ? 30.239 125.125 10.497 1.00 40.87 164 LEU A O 1
ATOM 1031 N N . LYS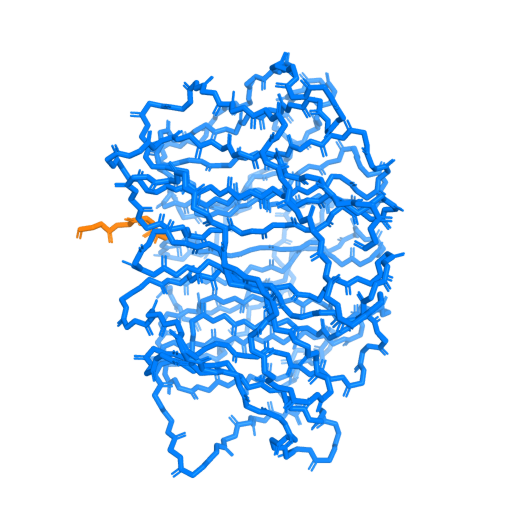 A 1 143 ? 28.585 123.885 9.604 1.00 39.09 165 LYS A N 1
ATOM 1032 C CA . LYS A 1 143 ? 29.476 123.091 8.757 1.00 39.88 165 LYS A CA 1
ATOM 1033 C C . LYS A 1 143 ? 28.790 122.663 7.508 1.00 37.68 165 LYS A C 1
ATOM 1034 O O . LYS A 1 143 ? 27.603 122.378 7.518 1.00 34.03 165 LYS A O 1
ATOM 1040 N N . THR A 1 144 ? 29.561 122.591 6.433 1.00 38.31 166 THR A N 1
ATOM 1041 C CA . THR A 1 144 ? 29.120 121.971 5.193 1.00 39.17 166 THR A CA 1
ATOM 1042 C C . THR A 1 144 ? 30.100 120.858 4.912 1.00 40.42 166 THR A C 1
ATOM 1043 O O . THR A 1 144 ? 31.297 121.087 4.719 1.00 39.02 166 THR A O 1
ATOM 1047 N N . LEU A 1 145 ? 29.598 119.645 4.901 1.00 38.76 167 LEU A N 1
ATOM 1048 C CA . LEU A 1 145 ? 30.408 118.486 4.594 1.00 36.89 167 LEU A CA 1
ATOM 1049 C C . LEU A 1 145 ? 30.201 118.115 3.121 1.00 38.21 167 LEU A C 1
ATOM 1050 O O . LEU A 1 145 ? 29.070 117.972 2.658 1.00 36.87 167 LEU A O 1
ATOM 1055 N N . PRO A 1 146 ? 31.296 117.935 2.382 1.00 42.01 168 PRO A N 1
ATOM 1056 C CA . PRO A 1 146 ? 31.224 117.479 0.991 1.00 43.40 168 PRO A CA 1
ATOM 1057 C C . PRO A 1 146 ? 31.063 115.959 0.988 1.00 39.76 168 PRO A C 1
ATOM 1058 O O . PRO A 1 146 ? 31.939 115.239 0.611 1.00 38.09 168 PRO A O 1
ATOM 1062 N N . ALA A 1 147 ? 29.905 115.508 1.422 1.00 36.41 169 ALA A N 1
ATOM 1063 C CA . ALA A 1 147 ? 29.722 114.153 1.909 1.00 34.21 169 ALA A CA 1
ATOM 1064 C C . ALA A 1 147 ? 29.699 113.090 0.842 1.00 34.33 169 ALA A C 1
ATOM 1065 O O . ALA A 1 147 ? 30.213 111.984 1.070 1.00 35.55 169 ALA A O 1
ATOM 1067 N N . HIS A 1 148 ? 29.088 113.411 -0.308 1.00 32.34 170 HIS A N 1
ATOM 1068 C CA . HIS A 1 148 ? 28.778 112.429 -1.344 1.00 33.23 170 HIS A CA 1
ATOM 1069 C C . HIS A 1 148 ? 28.963 112.996 -2.731 1.00 35.42 170 HIS A C 1
ATOM 1070 O O . HIS A 1 148 ? 29.217 114.200 -2.900 1.00 34.99 170 HIS A O 1
ATOM 1077 N N . SER A 1 149 ? 28.881 112.124 -3.727 1.00 36.16 171 SER A N 1
ATOM 1078 C CA . SER A 1 149 ? 29.011 112.516 -5.113 1.00 37.12 1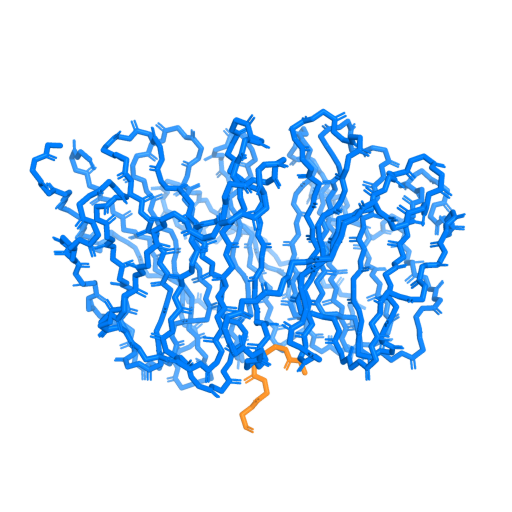71 SER A CA 1
ATOM 1079 C C . SER A 1 149 ? 27.680 112.348 -5.843 1.00 36.81 171 SER A C 1
ATOM 1080 O O . SER A 1 149 ? 27.645 112.349 -7.052 1.00 39.28 171 SER A O 1
ATOM 1083 N N . ASP A 1 150 ? 26.589 112.215 -5.082 1.00 36.99 172 ASP A N 1
ATOM 1084 C CA . ASP A 1 150 ? 25.229 112.126 -5.615 1.00 36.80 172 ASP A CA 1
ATOM 1085 C C . ASP A 1 150 ? 24.304 112.610 -4.522 1.00 34.27 172 ASP A C 1
ATOM 1086 O O . ASP A 1 150 ? 24.741 112.828 -3.414 1.00 31.61 172 ASP A O 1
ATOM 1091 N N . PRO A 1 151 ? 23.017 112.788 -4.829 1.00 33.99 173 PRO A N 1
ATOM 1092 C CA . PRO A 1 151 ? 22.092 113.307 -3.832 1.00 32.65 173 PRO A CA 1
ATOM 1093 C C . PRO A 1 151 ? 22.103 112.543 -2.501 1.00 31.92 173 PRO A C 1
ATOM 1094 O O . PRO A 1 151 ? 22.188 111.283 -2.492 1.00 31.69 173 PRO A O 1
ATOM 1098 N N . VAL A 1 152 ? 22.028 113.280 -1.396 1.00 29.44 174 VAL A N 1
ATOM 1099 C CA . VAL A 1 152 ? 22.006 112.671 -0.047 1.00 27.95 174 VAL A CA 1
ATOM 1100 C C . VAL A 1 152 ? 20.573 112.290 0.303 1.00 29.13 174 VAL A C 1
ATOM 1101 O O . VAL A 1 152 ? 19.666 113.127 0.269 1.00 30.01 174 VAL A O 1
ATOM 1105 N N . SER A 1 153 ? 20.369 111.035 0.679 1.00 27.34 175 SER A N 1
ATOM 1106 C CA . SER A 1 153 ? 19.024 110.530 0.896 1.00 27.51 175 SER A CA 1
ATOM 1107 C C . SER A 1 153 ? 18.595 110.486 2.347 1.00 27.59 175 SER A C 1
ATOM 1108 O O . SER A 1 153 ? 17.398 110.447 2.651 1.00 29.43 175 SER A O 1
ATOM 1111 N N . ALA A 1 154 ? 19.543 110.443 3.267 1.00 25.71 176 ALA A N 1
ATOM 1112 C CA . ALA A 1 154 ? 19.186 110.448 4.677 1.00 25.40 176 ALA A CA 1
ATOM 1113 C C . ALA A 1 154 ? 20.337 110.906 5.525 1.00 25.45 176 ALA A C 1
ATOM 1114 O O . ALA A 1 154 ? 21.505 110.714 5.146 1.00 24.25 176 ALA A O 1
ATOM 1116 N N . VAL A 1 155 ? 20.002 111.489 6.674 1.00 24.97 177 VAL A N 1
ATOM 1117 C CA . VAL A 1 155 ? 20.983 111.920 7.664 1.00 25.12 177 VAL A CA 1
ATOM 1118 C C . VAL A 1 155 ? 20.384 111.638 9.057 1.00 29.11 177 VAL A C 1
ATOM 1119 O O . VAL A 1 155 ? 19.167 111.840 9.278 1.00 26.36 177 VAL A O 1
ATOM 1123 N N . HIS A 1 156 ? 21.211 111.174 10.001 1.00 25.99 178 HIS A N 1
ATOM 1124 C CA . HIS A 1 156 ? 20.732 110.812 11.329 1.00 26.43 178 HIS A CA 1
ATOM 1125 C C . HIS A 1 156 ? 21.826 110.930 12.378 1.00 28.67 178 HIS A C 1
ATOM 1126 O O . HIS A 1 156 ? 22.977 110.502 12.125 1.00 28.00 178 HIS A O 1
ATOM 1133 N N . PHE A 1 157 ? 21.494 111.488 13.552 1.00 27.32 179 PHE A N 1
ATOM 1134 C CA . PHE A 1 157 ? 22.459 111.500 14.673 1.00 29.71 179 PHE A CA 1
ATOM 1135 C C . PHE A 1 157 ? 22.366 110.208 15.465 1.00 31.00 179 PHE A C 1
ATOM 1136 O O . PHE A 1 157 ? 21.292 109.620 15.608 1.00 30.51 179 PHE A O 1
ATOM 1144 N N . ASN A 1 158 ? 23.485 109.787 16.013 1.00 31.99 180 ASN A N 1
ATOM 1145 C CA . ASN A 1 158 ? 23.464 108.708 16.992 1.00 34.32 180 ASN A CA 1
ATOM 1146 C C . ASN A 1 158 ? 22.905 109.189 18.350 1.00 37.51 180 ASN A C 1
ATOM 1147 O O . ASN A 1 158 ? 22.504 110.360 18.492 1.00 36.50 180 ASN A O 1
ATOM 1152 N N . ARG A 1 159 ? 22.872 108.279 19.323 1.00 42.31 181 ARG A N 1
ATOM 1153 C CA . ARG A 1 159 ? 22.220 108.490 20.643 1.00 43.23 181 ARG A CA 1
ATOM 1154 C C . ARG A 1 159 ? 22.761 109.688 21.437 1.00 42.87 181 ARG A C 1
ATOM 1155 O O . ARG A 1 159 ? 21.986 110.401 22.083 1.00 43.92 181 ARG A O 1
ATOM 1158 N N . ASP A 1 160 ? 24.075 109.917 21.406 1.00 41.18 182 ASP A N 1
ATOM 1159 C CA . ASP A 1 160 ? 24.648 111.018 22.188 1.00 40.49 182 ASP A CA 1
ATOM 1160 C C . ASP A 1 160 ? 25.063 112.220 21.329 1.00 38.76 182 ASP A C 1
ATOM 1161 O O . ASP A 1 160 ? 25.686 113.141 21.816 1.00 42.05 182 ASP A O 1
ATOM 1166 N N . GLY A 1 161 ? 24.711 112.189 20.054 1.00 36.55 183 GLY A N 1
ATOM 1167 C CA . GLY A 1 161 ? 24.922 113.301 19.161 1.00 36.94 183 GLY A CA 1
ATOM 1168 C C . GLY A 1 161 ? 26.329 113.462 18.610 1.00 35.38 183 GLY A C 1
ATOM 1169 O O . GLY A 1 161 ? 26.592 114.405 17.865 1.00 34.34 183 GLY A O 1
ATOM 1170 N N . SER A 1 162 ? 27.218 112.540 18.946 1.00 37.51 184 SER A N 1
ATOM 1171 C CA . SER A 1 162 ? 28.646 112.654 18.567 1.00 37.59 184 SER A CA 1
ATOM 1172 C C . SER A 1 162 ? 28.902 112.289 17.113 1.00 36.56 184 SER A C 1
ATOM 1173 O O . SER A 1 162 ? 29.913 112.739 16.512 1.00 38.79 184 SER A O 1
ATOM 1176 N N . LEU A 1 163 ? 28.004 111.473 16.544 1.00 33.72 185 LEU A N 1
ATOM 1177 C CA . LEU A 1 163 ? 28.145 110.966 15.176 1.00 33.11 185 LEU A CA 1
ATOM 1178 C C . LEU A 1 163 ? 26.917 111.238 14.367 1.00 31.06 185 LEU A C 1
ATOM 1179 O O . LEU A 1 163 ? 25.813 111.290 14.901 1.00 31.25 185 LEU A O 1
ATOM 1184 N N . ILE A 1 164 ? 27.129 111.365 13.068 1.00 30.87 186 ILE A N 1
ATOM 1185 C CA . ILE A 1 164 ? 26.090 111.494 12.073 1.00 30.13 186 ILE A CA 1
ATOM 1186 C C . ILE A 1 164 ? 26.314 110.432 11.004 1.00 29.44 186 ILE A C 1
ATOM 1187 O O . ILE A 1 164 ? 27.433 110.248 10.544 1.00 29.16 186 ILE A O 1
ATOM 1192 N N . VAL A 1 165 ? 25.252 109.747 10.601 1.00 27.76 187 VAL A N 1
ATOM 1193 C CA . VAL A 1 165 ? 25.335 108.848 9.471 1.00 29.50 187 VAL A CA 1
ATOM 1194 C C . VAL A 1 165 ? 24.588 109.473 8.283 1.00 28.03 187 VAL A C 1
ATOM 1195 O O . VAL A 1 165 ? 23.526 110.086 8.447 1.00 31.65 187 VAL A O 1
ATOM 1199 N N . SER A 1 166 ? 25.180 109.374 7.108 1.00 27.43 188 SER A N 1
ATOM 1200 C CA . SER A 1 166 ? 24.565 109.846 5.886 1.00 28.80 188 SER A CA 1
ATOM 1201 C C . SER A 1 166 ? 24.555 108.736 4.841 1.00 31.97 188 SER A C 1
ATOM 1202 O O . SER A 1 166 ? 25.426 107.846 4.851 1.00 28.90 188 SER A O 1
ATOM 1205 N N . SER A 1 167 ? 23.572 108.795 3.936 1.00 29.85 189 SER A N 1
ATOM 1206 C CA . SER A 1 167 ? 23.486 107.847 2.821 1.00 29.39 189 SER A CA 1
ATOM 1207 C C . SER A 1 167 ? 23.240 108.616 1.548 1.00 30.25 189 SER A C 1
ATOM 1208 O O . SER A 1 167 ? 22.732 109.750 1.569 1.00 29.95 189 SER A O 1
ATOM 1211 N N . SER A 1 168 ? 23.589 108.000 0.429 1.00 28.83 190 SER A N 1
ATOM 1212 C CA . SER A 1 168 ? 23.480 108.660 -0.851 1.00 30.05 190 SER A CA 1
ATOM 1213 C C . SER A 1 168 ? 23.221 107.700 -2.003 1.00 31.39 190 SER A C 1
ATOM 1214 O O . SER A 1 168 ? 23.513 106.495 -1.918 1.00 29.99 190 SER A O 1
ATOM 1217 N N . TYR A 1 169 ? 22.642 108.237 -3.082 1.00 31.55 191 TYR A N 1
ATOM 1218 C CA . TYR A 1 169 ? 22.544 107.492 -4.355 1.00 34.49 191 TYR A CA 1
ATOM 1219 C C . TYR A 1 169 ? 23.905 107.072 -4.897 1.00 34.49 191 TYR A C 1
ATOM 1220 O O . TYR A 1 169 ? 23.977 106.210 -5.778 1.00 36.23 191 TYR A O 1
ATOM 1229 N N . ASP A 1 170 ? 24.979 107.647 -4.372 1.00 33.23 192 ASP A N 1
ATOM 1230 C CA . ASP A 1 170 ? 26.314 107.197 -4.807 1.00 36.66 192 ASP A CA 1
ATOM 1231 C C . ASP A 1 170 ? 26.661 105.810 -4.276 1.00 37.51 192 ASP A C 1
ATOM 1232 O O . ASP A 1 170 ? 27.739 105.314 -4.560 1.00 36.82 192 ASP A O 1
ATOM 1237 N N . GLY A 1 171 ? 25.776 105.216 -3.472 1.00 33.77 193 GLY A N 1
ATOM 1238 C CA . GLY A 1 171 ? 25.959 103.847 -3.017 1.00 36.30 193 GLY A CA 1
ATOM 1239 C C . GLY A 1 171 ? 26.646 103.719 -1.655 1.00 38.04 193 GLY A C 1
ATOM 1240 O O . GLY A 1 171 ? 26.855 102.594 -1.173 1.00 38.75 193 GLY A O 1
ATOM 1241 N N . LEU A 1 172 ? 26.971 104.859 -1.035 1.00 35.24 194 LEU A N 1
ATOM 1242 C CA . LEU A 1 172 ? 27.746 104.892 0.187 1.00 35.30 194 LEU A CA 1
ATOM 1243 C C . LEU A 1 172 ? 26.916 105.272 1.397 1.00 33.11 194 LEU A C 1
ATOM 1244 O O . LEU A 1 172 ? 25.968 106.060 1.321 1.00 33.29 194 LEU A O 1
ATOM 1249 N N . CYS A 1 173 ? 27.307 104.696 2.518 1.00 33.94 195 CYS A N 1
ATOM 1250 C CA A CYS A 1 173 ? 26.941 105.208 3.839 0.70 33.16 195 CYS A CA 1
ATOM 1251 C CA B CYS A 1 173 ? 26.938 105.183 3.825 0.30 32.15 195 CYS A CA 1
ATOM 1252 C C . CYS A 1 173 ? 28.216 105.752 4.477 1.00 32.40 195 CYS A C 1
ATOM 1253 O O . CYS A 1 173 ? 29.269 105.117 4.434 1.00 31.66 195 CYS A O 1
ATOM 1258 N N . ARG A 1 174 ? 28.122 106.948 5.049 1.00 31.26 196 ARG A N 1
ATOM 1259 C CA . ARG A 1 174 ? 29.268 107.566 5.739 1.00 31.58 196 ARG A CA 1
ATOM 1260 C C . ARG A 1 174 ? 28.920 108.020 7.159 1.00 31.13 196 ARG A C 1
ATOM 1261 O O . ARG A 1 174 ? 27.778 108.349 7.470 1.00 28.78 196 ARG A O 1
ATOM 1269 N N . ILE A 1 175 ? 29.924 107.981 8.018 1.00 33.10 197 ILE A N 1
ATOM 1270 C CA . ILE A 1 175 ? 29.767 108.300 9.415 1.00 35.84 197 ILE A CA 1
ATOM 1271 C C . ILE A 1 175 ? 30.706 109.470 9.665 1.00 34.15 197 ILE A C 1
ATOM 1272 O O . ILE A 1 175 ? 31.932 109.394 9.384 1.00 33.48 197 ILE A O 1
ATOM 1277 N N . TRP A 1 176 ? 30.141 110.528 10.196 1.00 31.32 198 TRP A N 1
ATOM 1278 C CA . TRP A 1 176 ? 30.847 111.778 10.403 1.00 32.98 198 TRP A CA 1
ATOM 1279 C C . TRP A 1 176 ? 30.965 112.104 11.894 1.00 34.12 198 TRP A C 1
ATOM 1280 O O . TRP A 1 176 ? 30.066 111.794 12.686 1.00 36.58 198 TRP A O 1
ATOM 1291 N N . ASP A 1 177 ? 32.062 112.732 12.266 1.00 36.04 199 ASP A N 1
ATOM 1292 C CA . ASP A 1 177 ? 32.205 113.293 13.573 1.00 38.94 199 ASP A CA 1
ATOM 1293 C C . ASP A 1 177 ? 31.494 114.630 13.573 1.00 38.02 199 ASP A C 1
ATOM 1294 O O . ASP A 1 177 ? 31.827 115.512 12.780 1.00 36.93 199 ASP A O 1
ATOM 1299 N N . THR A 1 178 ? 30.502 114.763 14.450 1.00 38.43 200 THR A N 1
ATOM 1300 C CA . THR A 1 178 ? 29.670 115.968 14.518 1.00 37.17 200 THR A CA 1
ATOM 1301 C C . THR A 1 178 ? 30.528 117.189 14.821 1.00 38.85 200 THR A C 1
ATOM 1302 O O . THR A 1 178 ? 30.400 118.185 14.148 1.00 39.31 200 THR A O 1
ATOM 1306 N N . ALA A 1 179 ? 31.446 117.093 15.781 1.00 39.45 201 ALA A N 1
ATOM 1307 C CA . ALA A 1 179 ? 32.212 118.266 16.193 1.00 42.65 201 ALA A CA 1
ATOM 1308 C C . ALA A 1 179 ? 33.281 118.679 15.187 1.00 44.13 201 ALA A C 1
ATOM 1309 O O . ALA A 1 179 ? 33.485 119.862 14.983 1.00 43.44 201 ALA A O 1
ATOM 1311 N N . SER A 1 180 ? 33.984 117.722 14.571 1.00 43.14 202 SER A N 1
ATOM 1312 C CA . SER A 1 180 ? 35.066 118.060 13.618 1.00 44.42 202 SER A CA 1
ATOM 1313 C C . SER A 1 180 ? 34.609 118.144 12.152 1.00 42.46 202 SER A C 1
ATOM 1314 O O . SER A 1 180 ? 35.223 118.845 11.345 1.00 43.59 202 SER A O 1
ATOM 1317 N N . GLY A 1 181 ? 33.573 117.393 11.805 1.00 38.71 203 GLY A N 1
ATOM 1318 C CA . GLY A 1 181 ? 33.135 117.268 10.408 1.00 38.87 203 GLY A CA 1
ATOM 1319 C C . GLY A 1 181 ? 33.950 116.241 9.631 1.00 40.29 203 GLY A C 1
ATOM 1320 O O . GLY A 1 181 ? 33.765 116.076 8.434 1.00 40.72 203 GLY A O 1
ATOM 1321 N N . GLN A 1 182 ? 34.841 115.555 10.326 1.00 39.89 204 GLN A N 1
ATOM 1322 C CA . GLN A 1 182 ? 35.668 114.537 9.727 1.00 42.34 204 GLN A CA 1
ATOM 1323 C C . GLN A 1 182 ? 34.853 113.306 9.353 1.00 39.41 204 GLN A C 1
ATOM 1324 O O . GLN A 1 182 ? 34.036 112.831 10.141 1.00 38.31 204 GLN A O 1
ATOM 1330 N N . CYS A 1 183 ? 35.086 112.784 8.150 1.00 38.77 205 CYS A N 1
ATOM 1331 C CA . CYS A 1 183 ? 34.551 111.483 7.777 1.00 38.06 205 CYS A CA 1
ATOM 1332 C C . CYS A 1 183 ? 35.321 110.413 8.522 1.00 39.27 205 CYS A C 1
ATOM 1333 O O . CYS A 1 183 ? 36.523 110.240 8.322 1.00 41.95 205 CYS A O 1
ATOM 1336 N N . LEU A 1 184 ? 34.631 109.688 9.375 1.00 38.05 206 LEU A N 1
ATOM 1337 C CA . LEU A 1 184 ? 35.235 108.651 10.188 1.00 40.90 206 LEU A CA 1
ATOM 1338 C C . LEU A 1 184 ? 35.157 107.265 9.552 1.00 40.29 206 LEU A C 1
ATOM 1339 O O . LEU A 1 184 ? 35.945 106.389 9.883 1.00 38.94 206 LEU A O 1
ATOM 1344 N N . LYS A 1 185 ? 34.171 107.055 8.693 1.00 39.84 207 LYS A N 1
ATOM 1345 C CA . LYS A 1 185 ? 33.937 105.755 8.132 1.00 41.70 207 LYS A CA 1
ATOM 1346 C C . LYS A 1 185 ? 33.112 105.814 6.854 1.00 37.67 207 LYS A C 1
ATOM 1347 O O . LYS A 1 185 ? 32.169 106.629 6.738 1.00 33.54 207 LYS A O 1
ATOM 1353 N N . THR A 1 186 ? 33.458 104.919 5.923 1.00 37.48 208 THR A N 1
ATOM 1354 C CA . THR A 1 186 ? 32.673 104.694 4.719 1.00 36.53 208 THR A CA 1
ATOM 1355 C C . THR A 1 186 ? 32.325 103.223 4.658 1.00 38.46 208 THR A C 1
ATOM 1356 O O . THR A 1 186 ? 33.231 102.365 4.681 1.00 37.21 208 THR A O 1
ATOM 1360 N N . LEU A 1 187 ? 31.020 102.920 4.569 1.00 36.81 209 LEU A N 1
ATOM 1361 C CA . LEU A 1 187 ? 30.569 101.518 4.530 1.00 40.90 209 LEU A CA 1
ATOM 1362 C C . LEU A 1 187 ? 30.295 101.095 3.099 1.00 42.49 209 LEU A C 1
ATOM 1363 O O . LEU A 1 187 ? 29.483 101.732 2.409 1.00 39.44 209 LEU A O 1
ATOM 1368 N N . ILE A 1 188 ? 30.998 100.036 2.679 1.00 45.32 210 ILE A N 1
ATOM 1369 C CA A ILE A 1 188 ? 30.905 99.465 1.323 0.50 49.08 210 ILE A CA 1
ATOM 1370 C CA B ILE A 1 188 ? 30.927 99.474 1.327 0.50 49.71 210 ILE A CA 1
ATOM 1371 C C . ILE A 1 188 ? 30.706 97.965 1.461 1.00 53.01 210 ILE A C 1
ATOM 1372 O O . ILE A 1 188 ? 31.408 97.318 2.218 1.00 55.49 210 ILE A O 1
ATOM 1381 N N . ASP A 1 189 ? 29.777 97.415 0.699 1.00 58.38 211 ASP A N 1
ATOM 1382 C CA . ASP A 1 189 ? 29.517 95.968 0.713 1.00 65.08 211 ASP A CA 1
ATOM 1383 C C . ASP A 1 189 ? 30.185 95.252 -0.490 1.00 66.36 211 ASP A C 1
ATOM 1384 O O . ASP A 1 189 ? 31.170 95.764 -1.045 1.00 65.05 211 ASP A O 1
ATOM 1389 N N . ASP A 1 190 ? 29.691 94.056 -0.851 1.00 63.54 212 ASP A N 1
ATOM 1390 C CA . ASP A 1 190 ? 30.107 93.362 -2.075 1.00 67.25 212 ASP A CA 1
ATOM 1391 C C . ASP A 1 190 ? 29.670 94.126 -3.323 1.00 64.27 212 ASP A C 1
ATOM 1392 O O . ASP A 1 190 ? 30.314 94.037 -4.356 1.00 70.31 212 ASP A O 1
ATOM 1394 N N . ASP A 1 191 ? 28.565 94.856 -3.215 1.00 62.95 213 ASP A N 1
ATOM 1395 C CA A ASP A 1 191 ? 28.138 95.750 -4.283 0.50 61.78 213 ASP A CA 1
ATOM 1396 C CA B ASP A 1 191 ? 28.042 95.709 -4.285 0.50 61.94 213 ASP A CA 1
ATOM 1397 C C . ASP A 1 191 ? 27.577 97.042 -3.670 1.00 59.80 213 ASP A C 1
ATOM 1398 O O . ASP A 1 191 ? 27.232 97.078 -2.483 1.00 60.20 213 ASP A O 1
ATOM 1407 N N . ASN A 1 192 ? 27.529 98.115 -4.479 1.00 55.11 214 ASN A N 1
ATOM 1408 C CA . ASN A 1 192 ? 27.064 99.440 -3.996 1.00 52.03 214 ASN A CA 1
ATOM 1409 C C . ASN A 1 192 ? 25.864 100.064 -4.752 1.00 45.84 214 ASN A C 1
ATOM 1410 O O . ASN A 1 192 ? 25.970 101.148 -5.303 1.00 42.87 214 ASN A O 1
ATOM 1415 N N . PRO A 1 193 ? 24.716 99.385 -4.771 1.00 43.17 215 PRO A N 1
ATOM 1416 C CA . PRO A 1 193 ? 23.524 100.051 -5.310 1.00 42.51 215 PRO A CA 1
ATOM 1417 C C . PRO A 1 193 ? 23.159 101.355 -4.536 1.00 40.26 215 PRO A C 1
ATOM 1418 O O . PRO A 1 193 ? 23.510 101.486 -3.359 1.00 40.15 215 PRO A O 1
ATOM 1422 N N . PRO A 1 194 ? 22.411 102.285 -5.164 1.00 38.39 216 PRO A N 1
ATOM 1423 C CA . PRO A 1 194 ? 21.953 103.479 -4.429 1.00 36.76 216 PRO A CA 1
ATOM 1424 C C . PRO A 1 194 ? 21.447 103.180 -3.018 1.00 32.70 216 PRO A C 1
ATOM 1425 O O . PRO A 1 194 ? 20.661 102.220 -2.831 1.00 33.10 216 PRO A O 1
ATOM 1429 N N . VAL A 1 195 ? 21.901 103.956 -2.042 1.00 30.14 217 VAL A N 1
ATOM 1430 C CA . VAL A 1 195 ? 21.373 103.882 -0.689 1.00 29.96 217 VAL A CA 1
ATOM 1431 C C . VAL A 1 195 ? 20.306 104.967 -0.469 1.00 29.44 217 VAL A C 1
ATOM 1432 O O . VAL A 1 195 ? 20.578 106.179 -0.526 1.00 30.42 217 VAL A O 1
ATOM 1436 N N . SER A 1 196 ? 19.111 104.513 -0.158 1.00 29.82 218 SER A N 1
ATOM 1437 C CA . SER A 1 196 ? 17.959 105.348 -0.139 1.00 29.72 218 SER A CA 1
ATOM 1438 C C . SER A 1 196 ? 17.539 105.739 1.258 1.00 31.69 218 SER A C 1
ATOM 1439 O O . SER A 1 196 ? 16.666 106.612 1.421 1.00 29.32 218 SER A O 1
ATOM 1442 N N . PHE A 1 197 ? 18.106 105.085 2.269 1.00 30.80 219 PHE A N 1
ATOM 1443 C CA . PHE A 1 197 ? 17.816 105.425 3.641 1.00 31.36 219 PHE A CA 1
ATOM 1444 C C . PHE A 1 197 ? 18.838 104.837 4.609 1.00 30.29 219 PHE A C 1
ATOM 1445 O O . PHE A 1 197 ? 19.371 103.743 4.392 1.00 30.33 219 PHE A O 1
ATOM 1453 N N . VAL A 1 198 ? 19.073 105.561 5.693 1.00 29.62 220 VAL A N 1
ATOM 1454 C CA . VAL A 1 198 ? 19.948 105.098 6.755 1.00 31.51 220 VAL A CA 1
ATOM 1455 C C . VAL A 1 198 ? 19.562 105.713 8.117 1.00 31.07 220 VAL A C 1
ATOM 1456 O O . VAL A 1 198 ? 19.140 106.889 8.216 1.00 27.86 220 VAL A O 1
ATOM 1460 N N . LYS A 1 199 ? 19.721 104.912 9.162 1.00 31.36 221 LYS A N 1
ATOM 1461 C CA . LYS A 1 199 ? 19.632 105.387 10.537 1.00 31.47 221 LYS A CA 1
ATOM 1462 C C . LYS A 1 199 ? 20.371 104.480 11.515 1.00 30.92 221 LYS A C 1
ATOM 1463 O O . LYS A 1 199 ? 20.537 103.258 11.262 1.00 31.20 221 LYS A O 1
ATOM 1469 N N . PHE A 1 200 ? 20.843 105.063 12.614 1.00 30.09 222 PHE A N 1
ATOM 1470 C CA . PHE A 1 200 ? 21.434 104.279 13.726 1.00 34.42 222 PHE A CA 1
ATOM 1471 C C . PHE A 1 200 ? 20.342 103.543 14.437 1.00 35.85 222 PHE A C 1
ATOM 1472 O O . PHE A 1 200 ? 19.195 104.010 14.469 1.00 35.00 222 PHE A O 1
ATOM 1480 N N . SER A 1 201 ? 20.686 102.397 15.015 1.00 37.53 223 SER A N 1
ATOM 1481 C CA . SER A 1 201 ? 19.797 101.718 15.943 1.00 39.33 223 SER A CA 1
ATOM 1482 C C . SER A 1 201 ? 19.714 102.5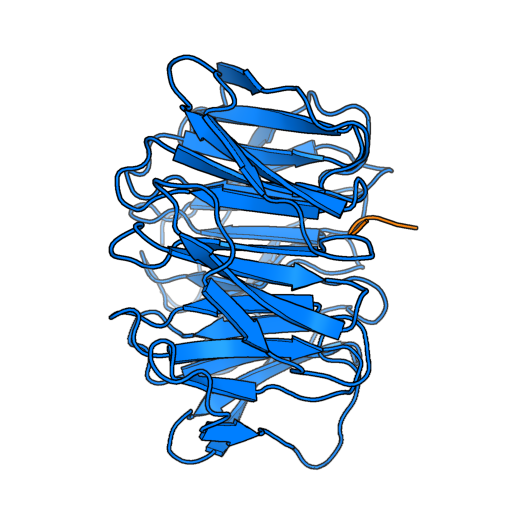12 17.240 1.00 41.53 223 SER A C 1
ATOM 1483 O O . SER A 1 201 ? 20.602 103.315 17.520 1.00 41.02 223 SER A O 1
ATOM 1486 N N . PRO A 1 202 ? 18.669 102.272 18.061 1.00 43.91 224 PRO A N 1
ATOM 1487 C CA . PRO A 1 202 ? 18.514 103.067 19.302 1.00 47.50 224 PRO A CA 1
ATOM 1488 C C . PRO A 1 202 ? 19.765 103.060 20.208 1.00 49.31 224 PRO A C 1
ATOM 1489 O O . PRO A 1 202 ? 20.165 104.116 20.744 1.00 46.80 224 PRO A O 1
ATOM 1493 N N . ASN A 1 203 ? 20.366 101.875 20.340 1.00 51.91 225 ASN A N 1
ATOM 1494 C CA A ASN A 1 203 ? 21.593 101.737 21.143 0.50 54.67 225 ASN A CA 1
ATOM 1495 C CA B ASN A 1 203 ? 21.610 101.629 21.079 0.50 56.44 225 ASN A CA 1
ATOM 1496 C C . ASN A 1 203 ? 22.868 102.245 20.432 1.00 55.89 225 ASN A C 1
ATOM 1497 O O . ASN A 1 203 ? 23.938 102.286 21.030 1.00 59.85 225 ASN A O 1
ATOM 1506 N N . GLY A 1 204 ? 22.750 102.673 19.184 1.00 52.75 226 GLY A N 1
ATOM 1507 C CA . GLY A 1 204 ? 23.884 103.221 1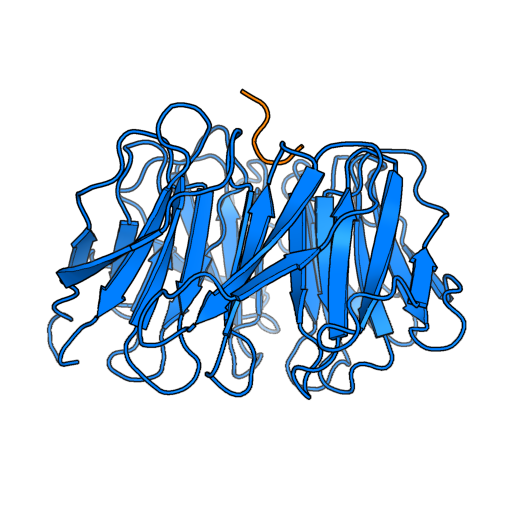8.462 1.00 54.11 226 GLY A CA 1
ATOM 1508 C C . GLY A 1 204 ? 24.916 102.218 17.982 1.00 52.08 226 GLY A C 1
ATOM 1509 O O . GLY A 1 204 ? 25.878 102.604 17.330 1.00 57.12 226 GLY A O 1
ATOM 1510 N N . LYS A 1 205 ? 24.721 100.937 18.283 1.00 51.29 227 LYS A N 1
ATOM 1511 C CA . LYS A 1 205 ? 25.676 99.916 17.893 1.00 53.14 227 LYS A CA 1
ATOM 1512 C C . LYS A 1 205 ? 25.512 99.499 16.414 1.00 51.99 227 LYS A C 1
ATOM 1513 O O . LYS A 1 205 ? 26.464 99.021 15.805 1.00 50.72 227 LYS A O 1
ATOM 1515 N N . TYR A 1 206 ? 24.314 99.702 15.838 1.00 47.60 228 TYR A N 1
ATOM 1516 C CA . TYR A 1 206 ? 24.029 99.291 14.456 1.00 44.39 228 TYR A CA 1
ATOM 1517 C C . TYR A 1 206 ? 23.513 100.414 13.559 1.00 41.66 228 TYR A C 1
ATOM 1518 O O . TYR A 1 206 ? 22.918 101.405 14.029 1.00 37.71 228 TYR A O 1
ATOM 1527 N N . ILE A 1 207 ? 23.722 100.242 12.260 1.00 39.93 229 ILE A N 1
ATOM 1528 C CA . ILE A 1 207 ? 23.107 101.109 11.251 1.00 37.16 229 ILE A CA 1
ATOM 1529 C C . ILE A 1 207 ? 22.201 100.285 10.347 1.00 35.46 229 ILE A C 1
ATOM 1530 O O . ILE A 1 207 ? 22.601 99.246 9.856 1.00 36.41 229 ILE A O 1
ATOM 1535 N N . LEU A 1 208 ? 20.976 100.752 10.157 1.00 32.97 230 LEU A N 1
ATOM 1536 C CA . LEU A 1 208 ? 20.044 100.162 9.221 1.00 33.04 230 LEU A CA 1
ATOM 1537 C C . LEU A 1 208 ? 20.069 100.985 7.934 1.00 32.34 230 LEU A C 1
ATOM 1538 O O . LEU A 1 208 ? 19.839 102.201 7.980 1.00 31.20 230 LEU A O 1
ATOM 1543 N N . ALA A 1 209 ? 20.319 100.320 6.807 1.00 32.80 231 ALA A N 1
ATOM 1544 C CA . ALA A 1 209 ? 20.472 100.958 5.493 1.00 33.06 231 ALA A CA 1
ATOM 1545 C C . ALA A 1 209 ? 19.532 100.277 4.486 1.00 34.00 231 ALA A C 1
ATOM 1546 O O . ALA A 1 209 ? 19.537 99.065 4.361 1.00 37.32 231 ALA A O 1
ATOM 1548 N N . ALA A 1 210 ? 18.784 101.079 3.736 1.00 31.66 232 ALA A N 1
ATOM 1549 C CA . ALA A 1 210 ? 17.944 100.588 2.646 1.00 34.89 232 ALA A CA 1
ATOM 1550 C C . ALA A 1 210 ? 18.627 100.888 1.330 1.00 33.18 232 ALA A C 1
ATOM 1551 O O . ALA A 1 210 ? 19.213 101.952 1.152 1.00 34.19 232 ALA A O 1
ATOM 1553 N N . THR A 1 211 ? 18.566 99.942 0.412 1.00 37.19 233 THR A N 1
ATOM 1554 C CA . THR A 1 211 ? 19.110 100.140 -0.926 1.00 39.89 233 THR A CA 1
ATOM 1555 C C . THR A 1 211 ? 18.067 99.858 -1.991 1.00 42.64 233 THR A C 1
ATOM 1556 O O . THR A 1 211 ? 17.101 99.076 -1.767 1.00 44.71 233 THR A O 1
ATOM 1560 N N . LEU A 1 212 ? 18.269 100.466 -3.164 1.00 40.23 234 LEU A N 1
ATOM 1561 C CA . LEU A 1 212 ? 17.304 100.397 -4.264 1.00 37.97 234 LEU A CA 1
ATOM 1562 C C . LEU A 1 212 ? 17.444 99.142 -5.101 1.00 40.52 234 LEU A C 1
ATOM 1563 O O . LEU A 1 212 ? 17.191 99.155 -6.291 1.00 41.04 234 LEU A O 1
ATOM 1568 N N . ASP A 1 213 ? 17.803 98.054 -4.442 1.00 43.02 235 ASP A N 1
ATOM 1569 C CA . ASP A 1 213 ? 17.753 96.733 -5.002 1.00 45.78 235 ASP A CA 1
ATOM 1570 C C . ASP A 1 213 ? 16.858 95.851 -4.129 1.00 44.47 235 ASP A C 1
ATOM 1571 O O . ASP A 1 213 ? 17.133 94.670 -3.960 1.00 44.26 235 ASP A O 1
ATOM 1576 N N . ASN A 1 214 ? 15.780 96.426 -3.589 1.00 41.41 236 ASN A N 1
ATOM 1577 C CA . ASN A 1 214 ? 14.813 95.695 -2.757 1.00 43.18 236 ASN A CA 1
ATOM 1578 C C . ASN A 1 214 ? 15.399 95.040 -1.511 1.00 43.73 236 ASN A C 1
ATOM 1579 O O . ASN A 1 214 ? 14.998 93.929 -1.131 1.00 42.93 236 ASN A O 1
ATOM 1584 N N . THR A 1 215 ? 16.322 95.738 -0.858 1.00 42.90 237 THR A N 1
ATOM 1585 C CA . THR A 1 215 ? 17.066 95.145 0.250 1.00 44.94 237 THR A CA 1
ATOM 1586 C C . THR A 1 215 ? 17.334 96.163 1.356 1.00 40.50 237 THR A C 1
ATOM 1587 O O . THR A 1 215 ? 17.667 97.312 1.076 1.00 41.13 237 THR A O 1
ATOM 1591 N N . LEU A 1 216 ? 17.150 95.704 2.599 1.00 39.36 238 LEU A N 1
ATOM 1592 C CA . LEU A 1 216 ? 17.554 96.403 3.819 1.00 41.43 238 LEU A CA 1
ATOM 1593 C C . LEU A 1 216 ? 18.674 95.648 4.519 1.00 42.98 238 LEU A C 1
ATOM 1594 O O . LEU A 1 216 ? 18.622 94.399 4.655 1.00 43.20 238 LEU A O 1
ATOM 1599 N N . LYS A 1 217 ? 19.660 96.392 5.005 1.00 42.64 239 LYS A N 1
ATOM 1600 C CA . LYS A 1 217 ? 20.816 95.786 5.629 1.00 45.89 239 LYS A CA 1
ATOM 1601 C C . LYS A 1 217 ? 21.066 96.372 7.002 1.00 41.70 239 LYS A C 1
ATOM 1602 O O . LYS A 1 217 ? 20.941 97.577 7.214 1.00 35.70 239 LYS A O 1
ATOM 1608 N N . LEU A 1 218 ? 21.384 95.489 7.936 1.00 40.38 240 LEU A N 1
ATOM 1609 C CA . LEU A 1 218 ? 21.791 95.869 9.267 1.00 42.29 240 LEU A CA 1
ATOM 1610 C C . LEU A 1 218 ? 23.309 95.730 9.367 1.00 42.35 240 LEU A C 1
ATOM 1611 O O . LEU A 1 218 ? 23.864 94.616 9.264 1.00 48.19 240 LEU A O 1
ATOM 1616 N N . TRP A 1 219 ? 23.973 96.862 9.562 1.00 42.62 241 TRP A N 1
ATOM 1617 C CA . TRP A 1 219 ? 25.434 96.905 9.709 1.00 45.46 241 TRP A CA 1
ATOM 1618 C C . TRP A 1 219 ? 25.864 97.027 11.154 1.00 47.36 241 TRP A C 1
ATOM 1619 O O . TRP A 1 219 ? 25.296 97.802 11.906 1.00 46.92 241 TRP A O 1
ATOM 1630 N N . ASP A 1 220 ? 26.882 96.286 11.548 1.00 49.81 242 ASP A N 1
ATOM 1631 C CA . ASP A 1 220 ? 27.565 96.578 12.796 1.00 55.77 242 ASP A CA 1
ATOM 1632 C C . ASP A 1 220 ? 28.467 97.748 12.491 1.00 56.03 242 ASP A C 1
ATOM 1633 O O . ASP A 1 220 ? 29.370 97.626 11.644 1.00 58.11 242 ASP A O 1
ATOM 1638 N N . TYR A 1 221 ? 28.253 98.858 13.191 1.00 56.36 243 TYR A N 1
ATOM 1639 C CA . TYR A 1 221 ? 28.944 100.116 12.878 1.00 58.60 243 TYR A CA 1
ATOM 1640 C C . TYR A 1 221 ? 30.491 99.989 13.037 1.00 61.31 243 TYR A C 1
ATOM 1641 O O . TYR A 1 221 ? 31.209 100.011 12.036 1.00 63.45 243 TYR A O 1
ATOM 1650 N N . SER A 1 222 ? 30.998 99.811 14.256 1.00 64.12 244 SER A N 1
ATOM 1651 C CA . SER A 1 222 ? 32.462 99.810 14.462 1.00 70.52 244 SER A CA 1
ATOM 1652 C C . SER A 1 222 ? 33.195 98.596 13.826 1.00 70.36 244 SER A C 1
ATOM 1653 O O . SER A 1 222 ? 34.305 98.749 13.346 1.00 77.81 244 SER A O 1
ATOM 1656 N N . LYS A 1 223 ? 32.582 97.413 13.796 1.00 68.15 245 LYS A N 1
ATOM 1657 C CA . LYS A 1 223 ? 33.172 96.269 13.045 1.00 67.87 245 LYS A CA 1
ATOM 1658 C C . LYS A 1 223 ? 33.042 96.407 11.498 1.00 65.05 245 LYS A C 1
ATOM 1659 O O . LYS A 1 223 ? 33.626 95.628 10.762 1.00 66.19 245 LYS A O 1
ATOM 1661 N N . GLY A 1 224 ? 32.254 97.377 11.021 1.00 61.07 246 GLY A N 1
ATOM 1662 C CA . GLY A 1 224 ? 32.113 97.670 9.584 1.00 56.72 246 GLY A CA 1
ATOM 1663 C C . GLY A 1 224 ? 31.556 96.583 8.667 1.00 57.43 246 GLY A C 1
ATOM 1664 O O . GLY A 1 224 ? 31.864 96.585 7.479 1.00 57.38 246 GLY A O 1
ATOM 1665 N N . LYS A 1 225 ? 30.722 95.676 9.189 1.00 55.75 247 LYS A N 1
ATOM 1666 C CA . LYS A 1 225 ? 30.264 94.507 8.422 1.00 56.29 247 LYS A CA 1
ATOM 1667 C C . LYS A 1 225 ? 28.741 94.362 8.437 1.00 56.40 247 LYS A C 1
ATOM 1668 O O . LYS A 1 225 ? 28.098 94.667 9.429 1.00 52.87 247 LYS A O 1
ATOM 1670 N N . CYS A 1 226 ? 28.177 93.878 7.338 1.00 55.74 248 CYS A N 1
ATOM 1671 C CA . CYS A 1 226 ? 26.750 93.615 7.278 1.00 59.69 248 CYS A CA 1
ATOM 1672 C C . CYS A 1 226 ? 26.385 92.327 8.015 1.00 58.83 248 CYS A C 1
ATOM 1673 O O . CYS A 1 226 ? 26.794 91.249 7.613 1.00 59.82 248 CYS A O 1
ATOM 1676 N N . LEU A 1 227 ? 25.600 92.454 9.076 1.00 57.81 249 LEU A N 1
ATOM 1677 C CA . LEU A 1 227 ? 25.196 91.319 9.912 1.00 62.06 249 LEU A CA 1
ATOM 1678 C C . LEU A 1 227 ? 23.863 90.673 9.519 1.00 60.19 249 LEU A C 1
ATOM 1679 O O . LEU A 1 227 ? 23.722 89.467 9.606 1.00 61.69 249 LEU A O 1
ATOM 1684 N N . LYS A 1 228 ? 22.878 91.478 9.122 1.00 53.96 250 LYS A N 1
ATOM 1685 C CA . LYS A 1 228 ? 21.560 90.950 8.717 1.00 52.67 250 LYS A CA 1
ATOM 1686 C C . LYS A 1 228 ? 21.082 91.577 7.424 1.00 49.62 250 LYS A C 1
ATOM 1687 O O . LYS A 1 228 ? 21.445 92.721 7.094 1.00 43.83 250 LYS A O 1
ATOM 1693 N N . THR A 1 229 ? 20.227 90.833 6.724 1.00 50.07 251 THR A N 1
ATOM 1694 C CA . THR A 1 229 ? 19.600 91.272 5.480 1.00 48.33 251 THR A CA 1
ATOM 1695 C C . THR A 1 229 ? 18.078 90.976 5.527 1.00 48.19 251 THR A C 1
ATOM 1696 O O . THR A 1 229 ? 17.671 89.899 5.969 1.00 50.43 251 THR A O 1
ATOM 1700 N N . TYR A 1 230 ? 17.262 91.947 5.068 1.00 47.12 252 TYR A N 1
ATOM 1701 C CA . TYR A 1 230 ? 15.779 91.870 5.026 1.00 43.39 252 TYR A CA 1
ATOM 1702 C C . TYR A 1 230 ? 15.275 92.116 3.577 1.00 41.97 252 TYR A C 1
ATOM 1703 O O . TYR A 1 230 ? 15.559 93.167 3.013 1.00 41.45 252 TYR A O 1
ATOM 1712 N N A THR A 1 231 ? 14.544 91.145 3.033 0.60 41.92 253 THR A N 1
ATOM 1713 N N B THR A 1 231 ? 14.497 91.193 2.980 0.40 44.95 253 THR A N 1
ATOM 1714 C CA A THR A 1 231 ? 13.977 91.238 1.707 0.60 41.11 253 THR A CA 1
ATOM 1715 C CA B THR A 1 231 ? 14.355 91.169 1.488 0.40 46.75 253 THR A CA 1
ATOM 1716 C C A THR A 1 231 ? 12.537 90.726 1.719 0.60 40.34 253 THR A C 1
ATOM 1717 C C B THR A 1 231 ? 12.974 91.116 0.760 0.40 47.30 253 THR A C 1
ATOM 1718 O O A THR A 1 231 ? 11.984 90.376 2.777 0.60 37.82 253 THR A O 1
ATOM 1719 O O B THR A 1 231 ? 12.911 91.446 -0.433 0.40 48.43 253 THR A O 1
ATOM 1726 N N A GLY A 1 232 ? 11.953 90.692 0.520 0.60 41.36 254 GLY A N 1
ATOM 1727 N N B GLY A 1 232 ? 11.895 90.698 1.416 0.40 45.97 254 GLY A N 1
ATOM 1728 C CA A GLY A 1 232 ? 10.579 90.292 0.319 0.60 44.89 254 GLY A CA 1
ATOM 1729 C CA B GLY A 1 232 ? 10.657 90.342 0.665 0.40 48.16 254 GLY A CA 1
ATOM 1730 C C A GLY A 1 232 ? 9.729 91.480 -0.078 0.60 43.68 254 GLY A C 1
ATOM 1731 C C B GLY A 1 232 ? 9.776 91.447 0.059 0.40 45.73 254 GLY A C 1
ATOM 1732 O O A GLY A 1 232 ? 8.658 91.309 -0.655 0.60 44.59 254 GLY A O 1
ATOM 1733 O O B GLY A 1 232 ? 8.740 91.165 -0.537 0.40 46.73 254 GLY A O 1
ATOM 1734 N N . HIS A 1 233 ? 10.204 92.689 0.207 1.00 42.97 255 HIS A N 1
ATOM 1735 C CA . HIS A 1 233 ? 9.466 93.884 -0.178 1.00 42.46 255 HIS A CA 1
ATOM 1736 C C . HIS A 1 233 ? 9.946 94.398 -1.518 1.00 43.11 255 HIS A C 1
ATOM 1737 O O . HIS A 1 233 ? 10.844 93.838 -2.084 1.00 45.46 255 HIS A O 1
ATOM 1744 N N . LYS A 1 234 ? 9.360 95.496 -1.993 1.00 41.49 256 LYS A N 1
ATOM 1745 C CA . LYS A 1 234 ? 9.734 96.102 -3.259 1.00 40.15 256 LYS A CA 1
ATOM 1746 C C . LYS A 1 234 ? 10.251 97.520 -3.002 1.00 38.06 256 LYS A C 1
ATOM 1747 O O . LYS A 1 234 ? 9.568 98.351 -2.424 1.00 34.24 256 LYS A O 1
ATOM 1750 N N . ASN A 1 235 ? 11.472 97.791 -3.430 1.00 37.34 257 ASN A N 1
ATOM 1751 C CA . ASN A 1 235 ? 12.051 99.109 -3.270 1.00 35.48 257 ASN A CA 1
ATOM 1752 C C . ASN A 1 235 ? 13.221 99.335 -4.263 1.00 36.30 257 ASN A C 1
ATOM 1753 O O . ASN A 1 235 ? 14.392 99.057 -3.954 1.00 34.45 257 ASN A O 1
ATOM 1758 N N . GLU A 1 236 ? 12.860 99.846 -5.444 1.00 37.00 258 GLU A N 1
ATOM 1759 C CA . GLU A 1 236 ? 13.794 100.180 -6.518 1.00 40.01 258 GLU A CA 1
ATOM 1760 C C . GLU A 1 236 ? 13.747 101.645 -6.974 1.00 38.23 258 GLU A C 1
ATOM 1761 O O . GLU A 1 236 ? 14.569 102.040 -7.757 1.00 38.02 258 GLU A O 1
ATOM 1767 N N . LYS A 1 237 ? 12.782 102.437 -6.508 1.00 36.61 259 LYS A N 1
ATOM 1768 C CA A LYS A 1 237 ? 12.600 103.796 -7.039 0.70 37.59 259 LYS A CA 1
ATOM 1769 C CA B LYS A 1 237 ? 12.569 103.798 -7.032 0.30 36.64 259 LYS A CA 1
ATOM 1770 C C . LYS A 1 237 ? 12.594 104.859 -5.941 1.00 34.99 259 LYS A C 1
ATOM 1771 O O . LYS A 1 237 ? 13.232 105.894 -6.099 1.00 37.98 259 LYS A O 1
ATOM 1776 N N . TYR A 1 238 ? 11.890 104.609 -4.831 1.00 33.50 260 TYR A N 1
ATOM 1777 C CA . TYR A 1 238 ? 11.689 105.647 -3.829 1.00 31.68 260 TYR A CA 1
ATOM 1778 C C . TYR A 1 238 ? 12.554 105.535 -2.589 1.00 30.87 260 TYR A C 1
ATOM 1779 O O . TYR A 1 238 ? 12.994 104.453 -2.243 1.00 30.34 260 TYR A O 1
ATOM 1788 N N . CYS A 1 239 ? 12.844 106.688 -1.971 1.00 29.76 261 CYS A N 1
ATOM 1789 C CA . CYS A 1 239 ? 13.537 106.736 -0.682 1.00 29.64 261 CYS A CA 1
ATOM 1790 C C . CYS A 1 239 ? 12.535 106.509 0.478 1.00 28.88 261 CYS A C 1
ATOM 1791 O O . CYS A 1 239 ? 11.941 107.439 1.003 1.00 28.07 261 CYS A O 1
ATOM 1794 N N . ILE A 1 240 ? 12.356 105.234 0.808 1.00 27.93 262 ILE A N 1
ATOM 1795 C CA . ILE A 1 240 ? 11.431 104.785 1.782 1.00 27.94 262 ILE A CA 1
ATOM 1796 C C . ILE A 1 240 ? 12.078 104.707 3.172 1.00 29.36 262 ILE A C 1
ATOM 1797 O O . ILE A 1 240 ? 13.138 104.101 3.313 1.00 32.30 262 ILE A O 1
ATOM 1802 N N . PHE A 1 241 ? 11.422 105.295 4.193 1.00 25.25 263 PHE A N 1
ATOM 1803 C CA . PHE A 1 241 ? 11.906 105.207 5.579 1.00 27.41 263 PHE A CA 1
ATOM 1804 C C . PHE A 1 241 ? 11.828 103.753 6.094 1.00 31.03 263 PHE A C 1
ATOM 1805 O O . PHE A 1 241 ? 10.990 102.989 5.665 1.00 36.54 263 PHE A O 1
ATOM 1813 N N . ALA A 1 242 ? 12.689 103.419 7.047 1.00 30.20 264 ALA A N 1
ATOM 1814 C CA . ALA A 1 242 ? 12.605 102.162 7.799 1.00 30.44 264 ALA A CA 1
ATOM 1815 C C . ALA A 1 242 ? 12.798 102.468 9.275 1.00 29.83 264 ALA A C 1
ATOM 1816 O O . ALA A 1 242 ? 13.368 103.519 9.646 1.00 30.21 264 ALA A O 1
ATOM 1818 N N . ASN A 1 243 ? 12.345 101.564 10.125 1.00 28.80 265 ASN A N 1
ATOM 1819 C CA . ASN A 1 243 ? 12.407 101.756 11.575 1.00 29.59 265 ASN A CA 1
ATOM 1820 C C . ASN A 1 243 ? 12.804 100.514 12.313 1.00 30.09 265 ASN A C 1
ATOM 1821 O O . ASN A 1 243 ? 12.609 99.403 11.822 1.00 29.72 265 ASN A O 1
ATOM 1826 N N . PHE A 1 244 ? 13.321 100.731 13.518 1.00 30.09 266 PHE A N 1
ATOM 1827 C CA . PHE A 1 244 ? 13.388 99.714 14.531 1.00 32.82 266 PHE A CA 1
ATOM 1828 C C . PHE A 1 244 ? 12.161 99.843 15.398 1.00 34.19 266 PHE A C 1
ATOM 1829 O O . PHE A 1 244 ? 11.925 100.919 15.951 1.00 34.38 266 PHE A O 1
ATOM 1837 N N . SER A 1 245 ? 11.390 98.774 15.539 1.00 33.78 267 SER A N 1
ATOM 1838 C CA . SER A 1 245 ? 10.257 98.777 16.486 1.00 36.05 267 SER A CA 1
ATOM 1839 C C . SER A 1 245 ? 10.709 98.088 17.778 1.00 38.47 267 SER A C 1
ATOM 1840 O O . SER A 1 245 ? 11.149 96.941 17.740 1.00 39.16 267 SER A O 1
ATOM 1843 N N . VAL A 1 246 ? 10.631 98.797 18.907 1.00 38.14 268 VAL A N 1
ATOM 1844 C CA . VAL A 1 246 ? 11.182 98.290 20.192 1.00 41.86 268 VAL A CA 1
ATOM 1845 C C . VAL A 1 246 ? 10.217 98.250 21.381 1.00 40.68 268 VAL A C 1
ATOM 1846 O O . VAL A 1 246 ? 10.581 97.780 22.443 1.00 41.99 268 VAL A O 1
ATOM 1850 N N . THR A 1 247 ? 8.999 98.741 21.216 1.00 39.57 269 THR A N 1
ATOM 1851 C CA . THR A 1 247 ? 8.092 98.837 22.348 1.00 41.39 269 THR A CA 1
ATOM 1852 C C . THR A 1 247 ? 7.590 97.463 22.747 1.00 44.37 269 THR A C 1
ATOM 1853 O O . THR A 1 247 ? 7.273 97.232 23.917 1.00 45.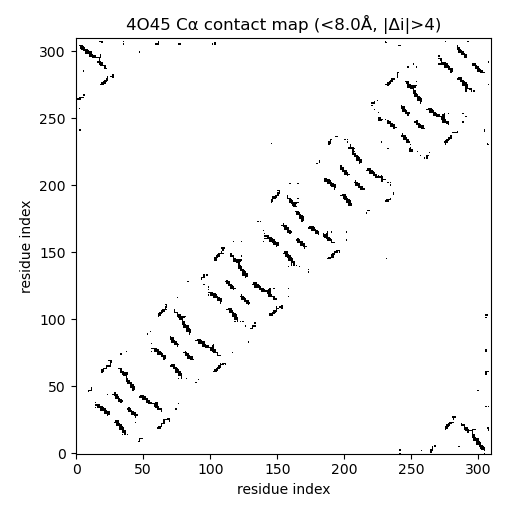91 269 THR A O 1
ATOM 1857 N N . GLY A 1 248 ? 7.519 96.550 21.774 1.00 45.22 270 GLY A N 1
ATOM 1858 C CA . GLY A 1 248 ? 7.115 95.158 22.026 1.00 48.82 270 GLY A CA 1
ATOM 1859 C C . GLY A 1 248 ? 8.187 94.199 21.496 1.00 50.27 270 GLY A C 1
ATOM 1860 O O . GLY A 1 248 ? 9.361 94.251 21.908 1.00 52.82 270 GLY A O 1
ATOM 1861 N N . GLY A 1 249 ? 7.800 93.328 20.576 1.00 49.25 271 GLY A N 1
ATOM 1862 C CA . GLY A 1 249 ? 8.791 92.476 19.900 1.00 48.75 271 GLY A CA 1
ATOM 1863 C C . GLY A 1 249 ? 9.792 93.337 19.127 1.00 46.43 271 GLY A C 1
ATOM 1864 O O . GLY A 1 249 ? 9.466 94.465 18.725 1.00 42.69 271 GLY A O 1
ATOM 1865 N N . LYS A 1 250 ? 11.011 92.818 18.958 1.00 44.89 272 LYS A N 1
ATOM 1866 C CA . LYS A 1 250 ? 12.053 93.508 18.233 1.00 45.06 272 LYS A CA 1
ATOM 1867 C C . LYS A 1 250 ? 11.895 93.320 16.751 1.00 42.82 272 LYS A C 1
ATOM 1868 O O . LYS A 1 250 ? 12.265 92.268 16.212 1.00 41.34 272 LYS A O 1
ATOM 1874 N N . TRP A 1 251 ? 11.377 94.353 16.088 1.00 39.06 273 TRP A N 1
ATOM 1875 C CA . TRP A 1 251 ? 11.113 94.288 14.649 1.00 39.67 273 TRP A CA 1
ATOM 1876 C C . TRP A 1 251 ? 11.858 95.339 13.843 1.00 37.84 273 TRP A C 1
ATOM 1877 O O . TRP A 1 251 ? 12.328 96.371 14.373 1.00 36.96 273 TRP A O 1
ATOM 1888 N N . ILE A 1 252 ? 11.906 95.083 12.536 1.00 37.70 274 ILE A N 1
ATOM 1889 C CA . ILE A 1 252 ? 12.287 96.091 11.536 1.00 35.76 274 ILE A CA 1
ATOM 1890 C C . ILE A 1 252 ? 11.026 96.354 10.736 1.00 34.08 274 ILE A C 1
ATOM 1891 O O . ILE A 1 252 ? 10.337 95.416 10.347 1.00 32.97 274 ILE A O 1
ATOM 1896 N N . VAL A 1 253 ? 10.737 97.630 10.510 1.00 31.55 275 VAL A N 1
ATOM 1897 C CA . VAL A 1 253 ? 9.511 98.073 9.817 1.00 32.06 275 VAL A CA 1
ATOM 1898 C C . VAL A 1 253 ? 9.841 98.937 8.607 1.00 30.56 275 VAL A C 1
ATOM 1899 O O . VAL A 1 253 ? 10.656 99.794 8.704 1.00 32.42 275 VAL A O 1
ATOM 1903 N N . SER A 1 254 ? 9.192 98.709 7.476 1.00 31.21 276 SER A N 1
ATOM 1904 C CA . SER A 1 254 ? 9.408 99.525 6.292 1.00 34.72 276 SER A CA 1
ATOM 1905 C C . SER A 1 254 ? 8.196 99.538 5.374 1.00 34.23 276 SER A C 1
ATOM 1906 O O . SER A 1 254 ? 7.454 98.568 5.292 1.00 34.21 276 SER A O 1
ATOM 1909 N N . GLY A 1 255 ? 8.031 100.643 4.663 1.00 30.02 277 GLY A N 1
ATOM 1910 C CA . GLY A 1 255 ? 7.111 100.706 3.523 1.00 31.31 277 GLY A CA 1
ATOM 1911 C C . GLY A 1 255 ? 7.668 99.938 2.339 1.00 32.85 277 GLY A C 1
ATOM 1912 O O . GLY A 1 255 ? 8.794 99.394 2.395 1.00 32.81 277 GLY A O 1
ATOM 1913 N N . SER A 1 256 ? 6.881 99.877 1.264 1.00 31.37 278 SER A N 1
ATOM 1914 C CA . SER A 1 256 ? 7.177 99.055 0.109 1.00 32.67 278 SER A CA 1
ATOM 1915 C C . SER A 1 256 ? 6.455 99.643 -1.078 1.00 32.94 278 SER A C 1
ATOM 1916 O O . SER A 1 256 ? 5.417 100.272 -0.920 1.00 32.27 278 SER A O 1
ATOM 1919 N N . GLU A 1 257 ? 6.987 99.416 -2.272 1.00 33.99 279 GLU A N 1
ATOM 1920 C CA . GLU A 1 257 ? 6.382 99.906 -3.526 1.00 34.26 279 GLU A CA 1
ATOM 1921 C C . GLU A 1 257 ? 5.228 99.013 -4.038 1.00 38.58 279 GLU A C 1
ATOM 1922 O O . GLU A 1 257 ? 4.678 99.283 -5.103 1.00 40.31 279 GLU A O 1
ATOM 1928 N N . ASP A 1 258 ? 4.907 97.951 -3.295 1.00 36.97 280 ASP A N 1
ATOM 1929 C CA . ASP A 1 258 ? 3.718 97.132 -3.557 1.00 39.95 280 ASP A CA 1
ATOM 1930 C C . ASP A 1 258 ? 2.533 97.530 -2.644 1.00 39.20 280 ASP A C 1
ATOM 1931 O O . ASP A 1 258 ? 1.569 96.792 -2.537 1.00 37.83 280 ASP A O 1
ATOM 1936 N N . ASN A 1 259 ? 2.644 98.687 -1.980 1.00 36.62 281 ASN A N 1
ATOM 1937 C CA . ASN A 1 259 ? 1.562 99.277 -1.177 1.00 36.69 281 ASN A CA 1
ATOM 1938 C C . ASN A 1 259 ? 1.382 98.664 0.209 1.00 37.40 281 ASN A C 1
ATOM 1939 O O . ASN A 1 259 ? 0.403 98.926 0.864 1.00 38.80 281 ASN A O 1
ATOM 1944 N N . LEU A 1 260 ? 2.338 97.880 0.677 1.00 36.48 282 LEU A N 1
ATOM 1945 C CA . LEU A 1 260 ? 2.205 97.230 1.958 1.00 37.30 282 LEU A CA 1
ATOM 1946 C C . LEU A 1 260 ? 3.214 97.764 2.944 1.00 35.05 282 LEU A C 1
ATOM 1947 O O . LEU A 1 260 ? 4.246 98.293 2.555 1.00 36.75 282 LEU A O 1
ATOM 1952 N N . VAL A 1 261 ? 2.922 97.617 4.234 1.00 35.83 283 VAL A N 1
ATOM 1953 C CA . VAL A 1 261 ? 3.942 97.807 5.276 1.00 34.20 283 VAL A CA 1
ATOM 1954 C C . VAL A 1 261 ? 4.490 96.439 5.631 1.00 34.44 283 VAL A C 1
ATOM 1955 O O . VAL A 1 261 ? 3.737 95.492 5.865 1.00 36.21 283 VAL A O 1
ATOM 1959 N N . TYR A 1 262 ? 5.799 96.321 5.635 1.00 33.84 284 TYR A N 1
ATOM 1960 C CA . TYR A 1 262 ? 6.485 95.060 5.948 1.00 35.25 284 TYR A CA 1
ATOM 1961 C C . TYR A 1 262 ? 7.085 95.158 7.351 1.00 34.94 284 TYR A C 1
ATOM 1962 O O . TYR A 1 262 ? 7.678 96.181 7.730 1.00 33.31 284 TYR A O 1
ATOM 1971 N N . ILE A 1 263 ? 6.875 94.105 8.121 1.00 36.46 285 ILE A N 1
ATOM 1972 C CA . ILE A 1 263 ? 7.467 93.957 9.433 1.00 36.28 285 ILE A CA 1
ATOM 1973 C C . ILE A 1 263 ? 8.263 92.643 9.443 1.00 37.05 285 ILE A C 1
ATOM 1974 O O . ILE A 1 263 ? 7.707 91.584 9.131 1.00 38.62 285 ILE A O 1
ATOM 1979 N N . TRP A 1 264 ? 9.542 92.739 9.798 1.00 36.23 286 TRP A N 1
ATOM 1980 C CA . TRP A 1 264 ? 10.448 91.599 9.884 1.00 39.46 286 TRP A CA 1
ATOM 1981 C C . TRP A 1 264 ? 10.858 91.369 11.323 1.00 40.81 286 TRP A C 1
ATOM 1982 O O . TRP A 1 264 ? 10.971 92.306 12.087 1.00 39.71 286 TRP A O 1
ATOM 1993 N N . ASN A 1 265 ? 11.080 90.110 11.683 1.00 44.54 287 ASN A N 1
ATOM 1994 C CA . ASN A 1 265 ? 11.788 89.774 12.917 1.00 47.09 287 ASN A CA 1
ATOM 1995 C C . ASN A 1 265 ? 13.237 90.203 12.749 1.00 46.32 287 ASN A C 1
ATOM 1996 O O . ASN A 1 265 ? 13.908 89.753 11.830 1.00 47.17 287 ASN A O 1
ATOM 2001 N N . LEU A 1 266 ? 13.719 91.069 13.625 1.00 46.83 288 LEU A N 1
ATOM 2002 C CA . LEU A 1 266 ? 15.047 91.629 13.455 1.00 46.10 288 LEU A CA 1
ATOM 2003 C C . LEU A 1 266 ? 16.089 90.507 13.412 1.00 49.13 288 LEU A C 1
ATOM 2004 O O . LEU A 1 266 ? 16.921 90.460 12.503 1.00 49.43 288 LEU A O 1
ATOM 2009 N N . GLN A 1 267 ? 16.001 89.584 14.367 1.00 52.26 289 GLN A N 1
ATOM 2010 C CA . GLN A 1 267 ? 17.028 88.558 14.530 1.00 57.37 289 GLN A CA 1
ATOM 2011 C C . GLN A 1 267 ? 16.983 87.414 13.504 1.00 58.33 289 GLN A C 1
ATOM 2012 O O . GLN A 1 267 ? 18.021 87.040 12.990 1.00 59.60 289 GLN A O 1
ATOM 2015 N N . THR A 1 268 ? 15.805 86.883 13.188 1.00 57.90 290 THR A N 1
ATOM 2016 C CA . THR A 1 268 ? 15.684 85.741 12.248 1.00 59.33 290 THR A CA 1
ATOM 2017 C C . THR A 1 268 ? 15.550 86.165 10.788 1.00 56.44 290 THR A C 1
ATOM 2018 O O . THR A 1 268 ? 15.716 85.339 9.874 1.00 55.83 290 THR A O 1
ATOM 2022 N N . LYS A 1 269 ? 15.177 87.431 10.584 1.00 53.37 291 LYS A N 1
ATOM 2023 C CA . LYS A 1 269 ? 15.104 88.065 9.256 1.00 52.06 291 LYS A CA 1
ATOM 2024 C C . LYS A 1 269 ? 13.841 87.730 8.446 1.00 51.89 291 LYS A C 1
ATOM 2025 O O . LYS A 1 269 ? 13.725 88.161 7.272 1.00 50.67 291 LYS A O 1
ATOM 2029 N N . GLU A 1 270 ? 12.902 87.004 9.062 1.00 52.19 292 GLU A N 1
ATOM 2030 C CA . GLU A 1 270 ? 11.675 86.568 8.385 1.00 53.90 292 GLU A CA 1
ATOM 2031 C C . GLU A 1 270 ? 10.567 87.590 8.517 1.00 49.52 292 GLU A C 1
ATOM 2032 O O . GLU A 1 270 ? 10.464 88.248 9.539 1.00 48.25 292 GLU A O 1
ATOM 2038 N N . ILE A 1 271 ? 9.736 87.700 7.481 1.00 48.68 293 ILE A N 1
ATOM 2039 C CA . ILE A 1 271 ? 8.569 88.582 7.495 1.00 49.39 293 ILE A CA 1
ATOM 2040 C C . ILE A 1 271 ? 7.600 88.050 8.504 1.00 49.76 293 ILE A C 1
ATOM 2041 O O . ILE A 1 271 ? 7.315 86.878 8.510 1.00 51.65 293 ILE A O 1
ATOM 2046 N N . VAL A 1 272 ? 7.130 88.899 9.388 1.00 47.21 294 VAL A N 1
ATOM 2047 C CA . VAL A 1 272 ? 6.184 88.454 10.417 1.00 48.76 294 VAL A CA 1
ATOM 2048 C C . VAL A 1 272 ? 4.819 89.048 10.196 1.00 49.82 294 VAL A C 1
ATOM 2049 O O . VAL A 1 272 ? 3.846 88.524 10.703 1.00 53.01 294 VAL A O 1
ATOM 2053 N N . GLN A 1 273 ? 4.743 90.139 9.440 1.00 46.67 295 GLN A N 1
ATOM 2054 C CA . GLN A 1 273 ? 3.446 90.684 9.042 1.00 47.68 295 GLN A CA 1
ATOM 2055 C C . GLN A 1 273 ? 3.588 91.605 7.852 1.00 43.73 295 GLN A C 1
ATOM 2056 O O . GLN A 1 273 ? 4.610 92.265 7.698 1.00 43.37 295 GLN A O 1
ATOM 2062 N N . LYS A 1 274 ? 2.547 91.652 7.030 1.00 43.20 296 LYS A N 1
ATOM 2063 C CA . LYS A 1 274 ? 2.441 92.563 5.902 1.00 43.49 296 LYS A CA 1
ATOM 2064 C C . LYS A 1 274 ? 1.104 93.319 6.064 1.00 43.05 296 LYS A C 1
ATOM 2065 O O . LYS A 1 274 ? 0.058 92.720 6.053 1.00 42.17 296 LYS A O 1
ATOM 2070 N N . LEU A 1 275 ? 1.141 94.630 6.205 1.00 39.60 297 LEU A N 1
ATOM 2071 C CA . LEU A 1 275 ? -0.098 95.408 6.435 1.00 40.32 297 LEU A CA 1
ATOM 2072 C C . LEU A 1 275 ? -0.718 95.914 5.124 1.00 39.65 297 LEU A C 1
ATOM 2073 O O . LEU A 1 275 ? -0.088 96.635 4.373 1.00 36.70 297 LEU A O 1
ATOM 2078 N N . GLN A 1 276 ? -1.967 95.509 4.876 1.00 38.84 298 GLN A N 1
ATOM 2079 C CA . GLN A 1 276 ? -2.700 95.841 3.672 1.00 41.05 298 GLN A CA 1
ATOM 2080 C C . GLN A 1 276 ? -3.685 96.969 3.966 1.00 41.25 298 GLN A C 1
ATOM 2081 O O . GLN A 1 276 ? -4.308 97.005 5.027 1.00 38.30 298 GLN A O 1
ATOM 2084 N N . GLY A 1 277 ? -3.831 97.884 3.018 1.00 41.21 299 GLY A N 1
ATOM 2085 C CA . GLY A 1 277 ? -4.827 98.953 3.131 1.00 42.04 299 GLY A CA 1
ATOM 2086 C C . GLY A 1 277 ? -4.515 100.130 2.228 1.00 39.88 299 GLY A C 1
ATOM 2087 O O . GLY A 1 277 ? -5.415 100.722 1.664 1.00 39.70 299 GLY A O 1
ATOM 2088 N N . HIS A 1 278 ? -3.239 100.479 2.097 1.00 35.77 300 HIS A N 1
ATOM 2089 C CA . HIS A 1 278 ? -2.839 101.576 1.200 1.00 34.29 300 HIS A CA 1
ATOM 2090 C C . HIS A 1 278 ? -3.038 101.223 -0.272 1.00 37.00 300 HIS A C 1
ATOM 2091 O O . HIS A 1 278 ? -3.049 100.046 -0.664 1.00 38.54 300 HIS A O 1
ATOM 2098 N N . THR A 1 279 ? -3.260 102.250 -1.072 1.00 35.41 301 THR A N 1
ATOM 2099 C CA . THR A 1 279 ? -3.544 102.054 -2.479 1.00 36.91 301 THR A CA 1
ATOM 2100 C C . THR A 1 279 ? -2.448 102.621 -3.347 1.00 36.03 301 THR A C 1
ATOM 2101 O O . THR A 1 279 ? -2.593 102.685 -4.569 1.00 37.71 301 THR A O 1
ATOM 2105 N N . ASP A 1 280 ? -1.341 103.010 -2.725 1.00 33.66 302 ASP A N 1
ATOM 2106 C CA . ASP A 1 280 ? -0.168 103.459 -3.467 1.00 35.17 302 ASP A CA 1
ATOM 2107 C C . ASP A 1 280 ? 1.067 103.186 -2.604 1.00 34.93 302 ASP A C 1
ATOM 2108 O O . ASP A 1 280 ? 0.948 102.714 -1.454 1.00 34.61 302 ASP A O 1
ATOM 2113 N N . VAL A 1 281 ? 2.244 103.465 -3.162 1.00 33.30 303 VAL A N 1
ATOM 2114 C CA . VAL A 1 281 ? 3.514 103.262 -2.475 1.00 30.99 303 VAL A CA 1
ATOM 2115 C C . VAL A 1 281 ? 3.503 103.786 -1.043 1.00 29.36 303 VAL A C 1
ATOM 2116 O O . VAL A 1 281 ? 3.137 104.925 -0.782 1.00 28.02 303 VAL A O 1
ATOM 2120 N N . VAL A 1 282 ? 3.902 102.933 -0.108 1.00 29.37 304 VAL A N 1
ATOM 2121 C CA . VAL A 1 282 ? 4.070 103.326 1.276 1.00 27.82 304 VAL A CA 1
ATOM 2122 C C . VAL A 1 282 ? 5.514 103.871 1.418 1.00 30.26 304 VAL A C 1
ATOM 2123 O O . VAL A 1 282 ? 6.475 103.117 1.420 1.00 29.84 304 VAL A O 1
ATOM 2127 N N . ILE A 1 283 ? 5.617 105.194 1.494 1.00 28.22 305 ILE A N 1
ATOM 2128 C CA . ILE A 1 283 ? 6.874 105.937 1.466 1.00 27.41 305 ILE A CA 1
ATOM 2129 C C . ILE A 1 283 ? 7.491 106.075 2.863 1.00 26.49 305 ILE A C 1
ATOM 2130 O O . ILE A 1 283 ? 8.704 106.227 3.005 1.00 27.50 305 ILE A O 1
ATOM 2135 N N . SER A 1 284 ? 6.657 106.054 3.895 1.00 24.03 306 SER A N 1
ATOM 2136 C CA . SER A 1 284 ? 7.120 106.385 5.209 1.00 25.33 306 SER A CA 1
ATOM 2137 C C . SER A 1 284 ? 6.361 105.623 6.258 1.00 26.47 306 SER A C 1
ATOM 2138 O O . SER A 1 284 ? 5.141 105.424 6.159 1.00 25.31 306 SER A O 1
ATOM 2141 N N . THR A 1 285 ? 7.097 105.153 7.249 1.00 26.82 307 THR A N 1
ATOM 2142 C CA . THR A 1 285 ? 6.536 104.493 8.399 1.00 27.10 307 THR A CA 1
ATOM 2143 C C . THR A 1 285 ? 7.206 105.099 9.628 1.00 26.67 307 THR A C 1
ATOM 2144 O O . THR A 1 285 ? 8.336 105.584 9.568 1.00 26.69 307 THR A O 1
ATOM 2148 N N . ALA A 1 286 ? 6.522 105.066 10.742 1.00 26.37 308 ALA A N 1
ATOM 2149 C CA . ALA A 1 286 ? 7.075 105.546 12.020 1.00 26.94 308 ALA A CA 1
ATOM 2150 C C . ALA A 1 286 ? 6.550 104.656 13.126 1.00 27.58 308 ALA A C 1
ATOM 2151 O O . ALA A 1 286 ? 5.434 104.169 13.025 1.00 27.91 308 ALA A O 1
ATOM 2153 N N . CYS A 1 287 ? 7.356 104.465 14.184 1.00 27.72 309 CYS A N 1
ATOM 2154 C CA . CYS A 1 287 ? 7.009 103.662 15.331 1.00 26.65 309 CYS A CA 1
ATOM 2155 C C . CYS A 1 287 ? 6.837 104.526 16.590 1.00 28.70 309 CYS A C 1
ATOM 2156 O O . CYS A 1 287 ? 7.711 105.297 16.961 1.00 26.09 309 CYS A O 1
ATOM 2159 N N . HIS A 1 288 ? 5.701 104.376 17.261 1.00 29.00 310 HIS A N 1
ATOM 2160 C CA . HIS A 1 288 ? 5.413 105.164 18.428 1.00 28.85 310 HIS A CA 1
ATOM 2161 C C . HIS A 1 288 ? 6.458 104.872 19.521 1.00 30.78 310 HIS A C 1
ATOM 2162 O O . HIS A 1 288 ? 6.970 103.740 19.615 1.00 30.35 310 HIS A O 1
ATOM 2169 N N . PRO A 1 289 ? 6.856 105.908 20.289 1.00 31.01 311 PRO A N 1
ATOM 2170 C CA . PRO A 1 289 ? 7.943 105.714 21.267 1.00 34.14 311 PRO A CA 1
ATOM 2171 C C . PRO A 1 289 ? 7.612 104.835 22.478 1.00 34.05 311 PRO A C 1
ATOM 2172 O O . PRO A 1 289 ? 8.515 104.311 23.078 1.00 36.27 311 PRO A O 1
ATOM 2176 N N . THR A 1 290 ? 6.342 104.689 22.839 1.00 33.93 312 THR A N 1
ATOM 2177 C CA . THR A 1 290 ? 5.945 103.899 24.005 1.00 35.86 312 THR A CA 1
ATOM 2178 C C . THR A 1 290 ? 4.839 102.823 23.789 1.00 38.21 312 THR A C 1
ATOM 2179 O O . THR A 1 290 ? 4.818 101.834 24.512 1.00 37.37 312 THR A O 1
ATOM 2183 N N . GLU A 1 291 ? 3.946 102.996 22.830 1.00 36.19 313 GLU A N 1
ATOM 2184 C CA . GLU A 1 291 ? 2.914 102.014 22.555 1.00 38.49 313 GLU A CA 1
ATOM 2185 C C . GLU A 1 291 ? 3.276 101.298 21.266 1.00 36.54 313 GLU A C 1
ATOM 2186 O O . GLU A 1 291 ? 4.063 101.823 20.450 1.00 33.29 313 GLU A O 1
ATOM 2192 N N . ASN A 1 292 ? 2.702 100.115 21.062 1.00 37.03 314 ASN A N 1
ATOM 2193 C CA . ASN A 1 292 ? 2.889 99.379 19.811 1.00 36.69 314 ASN A CA 1
ATOM 2194 C C . ASN A 1 292 ? 1.981 99.934 18.735 1.00 36.44 314 ASN A C 1
ATOM 2195 O O . ASN A 1 292 ? 0.970 99.319 18.362 1.00 38.18 314 ASN A O 1
ATOM 2200 N N . ILE A 1 293 ? 2.343 101.114 18.252 1.00 32.31 315 ILE A N 1
ATOM 2201 C CA . ILE A 1 293 ? 1.623 101.792 17.203 1.00 30.91 315 ILE A CA 1
ATOM 2202 C C . ILE A 1 293 ? 2.553 102.165 16.071 1.00 31.60 315 ILE A C 1
ATOM 2203 O O . ILE A 1 293 ? 3.654 102.661 16.294 1.00 29.57 315 ILE A O 1
ATOM 2208 N N . ILE A 1 294 ? 2.074 101.936 14.848 1.00 31.19 316 ILE A N 1
ATOM 2209 C CA . ILE A 1 294 ? 2.789 102.264 13.636 1.00 30.50 316 ILE A CA 1
ATOM 2210 C C . ILE A 1 294 ? 1.957 103.250 12.820 1.00 28.18 316 ILE A C 1
ATOM 2211 O O . ILE A 1 294 ? 0.742 103.061 12.626 1.00 29.09 316 ILE A O 1
ATOM 2216 N N . ALA A 1 295 ? 2.609 104.288 12.356 1.00 23.05 317 ALA A N 1
ATOM 2217 C CA . ALA A 1 295 ? 2.045 105.184 11.348 1.00 24.25 317 ALA A CA 1
ATOM 2218 C C . ALA A 1 295 ? 2.681 104.883 10.004 1.00 25.59 317 ALA A C 1
ATOM 2219 O O . ALA A 1 295 ? 3.881 104.611 9.935 1.00 26.77 317 ALA A O 1
ATOM 2221 N N . SER A 1 296 ? 1.872 104.925 8.946 1.00 24.89 318 SER A N 1
ATOM 2222 C CA . SER A 1 296 ? 2.292 104.709 7.582 1.00 25.74 318 SER A CA 1
ATOM 2223 C C . SER A 1 296 ? 1.684 105.760 6.701 1.00 26.60 318 SER A C 1
ATOM 2224 O O . SER A 1 296 ? 0.589 106.275 6.993 1.00 27.50 318 SER A O 1
ATOM 2227 N N . ALA A 1 297 ? 2.370 106.091 5.618 1.00 26.67 319 ALA A N 1
ATOM 2228 C CA . ALA A 1 297 ? 1.903 107.156 4.701 1.00 27.99 319 ALA A CA 1
ATOM 2229 C C . ALA A 1 297 ? 2.205 106.808 3.272 1.00 27.85 319 ALA A C 1
ATOM 2230 O O . ALA A 1 297 ? 3.229 106.166 2.966 1.00 27.57 319 ALA A O 1
ATOM 2232 N N . ALA A 1 298 ? 1.307 107.186 2.376 1.00 28.16 320 ALA A N 1
ATOM 2233 C CA . ALA A 1 298 ? 1.425 106.779 0.994 1.00 29.05 320 ALA A CA 1
ATOM 2234 C C . ALA A 1 298 ? 1.498 107.935 -0.005 1.00 29.70 320 ALA A C 1
ATOM 2235 O O . ALA A 1 298 ? 1.192 109.064 0.313 1.00 29.24 320 ALA A O 1
ATOM 2237 N N . LEU A 1 299 ? 1.860 107.586 -1.238 1.00 30.67 321 LEU A N 1
ATOM 2238 C CA . LEU A 1 299 ? 2.048 108.537 -2.330 1.00 32.28 321 LEU A CA 1
ATOM 2239 C C . LEU A 1 299 ? 0.736 108.990 -3.018 1.00 32.51 321 LEU A C 1
ATOM 2240 O O . LEU A 1 299 ? -0.361 108.738 -2.529 1.00 32.13 321 LEU A O 1
ATOM 2245 N N . GLU A 1 300 ? 0.898 109.692 -4.136 1.00 33.56 322 GLU A N 1
ATOM 2246 C CA . GLU A 1 300 ? -0.128 110.524 -4.775 1.00 36.89 322 GLU A CA 1
ATOM 2247 C C . GLU A 1 300 ? -1.511 109.880 -5.000 1.00 36.20 322 GLU A C 1
ATOM 2248 O O . GLU A 1 300 ? -2.531 110.547 -4.863 1.00 34.29 322 GLU A O 1
ATOM 2254 N N . ASN A 1 301 ? -1.538 108.607 -5.362 1.00 35.83 323 ASN A N 1
ATOM 2255 C CA . ASN A 1 301 ? -2.800 107.948 -5.671 1.00 37.74 323 ASN A CA 1
ATOM 2256 C C . ASN A 1 301 ? -3.608 107.571 -4.434 1.00 37.31 323 ASN A C 1
ATOM 2257 O O . ASN A 1 301 ? -4.759 107.214 -4.551 1.00 37.99 323 ASN A O 1
ATOM 2262 N N . ASP A 1 302 ? -2.996 107.677 -3.259 1.00 37.32 324 ASP A N 1
ATOM 2263 C CA . ASP A 1 302 ? -3.593 107.302 -1.984 1.00 38.92 324 ASP A CA 1
ATOM 2264 C C . ASP A 1 302 ? -3.772 108.552 -1.105 1.00 37.07 324 ASP A C 1
ATOM 2265 O O . ASP A 1 302 ? -4.884 108.885 -0.724 1.00 37.35 324 ASP A O 1
ATOM 2270 N N . LYS A 1 303 ? -2.674 109.208 -0.770 1.00 35.26 325 LYS A N 1
ATOM 2271 C CA . LYS A 1 303 ? -2.699 110.453 0.023 1.00 35.39 325 LYS A CA 1
ATOM 2272 C C . LYS A 1 303 ? -3.067 110.303 1.516 1.00 33.09 325 LYS A C 1
ATOM 2273 O O . LYS A 1 303 ? -3.114 111.298 2.213 1.00 35.71 325 LYS A O 1
ATOM 2279 N N . THR A 1 304 ? -3.347 109.086 1.994 1.00 31.89 326 THR A N 1
ATOM 2280 C CA . THR A 1 304 ? -3.696 108.878 3.395 1.00 30.80 326 THR A CA 1
ATOM 2281 C C . THR A 1 304 ? -2.528 108.447 4.279 1.00 28.41 326 THR A C 1
ATOM 2282 O O . THR A 1 304 ? -1.476 107.948 3.815 1.00 29.25 326 THR A O 1
ATOM 2286 N N . ILE A 1 305 ? -2.745 108.668 5.550 1.00 28.09 327 ILE A N 1
ATOM 2287 C CA . ILE A 1 305 ? -1.899 108.203 6.625 1.00 27.62 327 ILE A CA 1
ATOM 2288 C C . ILE A 1 305 ? -2.727 107.189 7.439 1.00 28.46 327 ILE A C 1
ATOM 2289 O O . ILE A 1 305 ? -3.917 107.411 7.679 1.00 28.59 327 ILE A O 1
ATOM 2294 N N . LYS A 1 306 ? -2.136 106.059 7.825 1.00 26.69 328 LYS A N 1
ATOM 2295 C CA . LYS A 1 306 ? -2.850 105.066 8.596 1.00 27.57 328 LYS A CA 1
ATOM 2296 C C . LYS A 1 306 ? -2.143 104.824 9.925 1.00 28.80 328 LYS A C 1
ATOM 2297 O O . LYS A 1 306 ? -0.918 104.908 10.010 1.00 28.34 328 LYS A O 1
ATOM 2303 N N . LEU A 1 307 ? -2.921 104.567 10.959 1.00 27.50 329 LEU A N 1
ATOM 2304 C CA . LEU A 1 307 ? -2.413 104.257 12.288 1.00 28.76 329 LEU A CA 1
ATOM 2305 C C . LEU A 1 307 ? -2.867 102.833 12.596 1.00 29.26 329 LEU A C 1
ATOM 2306 O O . LEU A 1 307 ? -4.070 102.516 12.527 1.00 29.84 329 LEU A O 1
ATOM 2311 N N . TRP A 1 308 ? -1.889 101.996 12.914 1.00 30.26 330 TRP A N 1
ATOM 2312 C CA . TRP A 1 308 ? -2.071 100.578 13.127 1.00 31.11 330 TRP A CA 1
ATOM 2313 C C . TRP A 1 308 ? -1.607 100.271 14.522 1.00 33.77 330 TRP A C 1
ATOM 2314 O O . TRP A 1 308 ? -0.612 100.833 14.979 1.00 33.39 330 TRP A O 1
ATOM 2325 N N . LYS A 1 309 ? -2.316 99.377 15.210 1.00 34.34 331 LYS A N 1
ATOM 2326 C CA . LYS A 1 309 ? -1.931 99.012 16.554 1.00 37.03 331 LYS A CA 1
ATOM 2327 C C . LYS A 1 309 ? -1.929 97.520 16.757 1.00 38.93 331 LYS A C 1
ATOM 2328 O O . LYS A 1 309 ? -2.772 96.808 16.193 1.00 38.03 331 LYS A O 1
ATOM 2334 N N . SER A 1 310 ? -0.994 97.060 17.587 1.00 40.55 332 SER A N 1
ATOM 2335 C CA . SER A 1 310 ? -0.836 95.643 17.910 1.00 44.65 332 SER A CA 1
ATOM 2336 C C . SER A 1 310 ? -0.951 95.408 19.418 1.00 48.78 332 SER A C 1
ATOM 2337 O O . SER A 1 310 ? -0.597 96.261 20.200 1.00 49.16 332 SER A O 1
ATOM 2340 N N . ASP A 1 311 ? -1.435 94.228 19.803 1.00 57.24 333 ASP A N 1
ATOM 2341 C CA . ASP A 1 311 ? -1.383 93.744 21.201 1.00 63.21 333 ASP A CA 1
ATOM 2342 C C . ASP A 1 311 ? 0.061 93.409 21.686 1.00 67.08 333 ASP A C 1
ATOM 2343 O O . ASP A 1 311 ? 0.282 93.277 22.889 1.00 71.03 333 ASP A O 1
ATOM 2345 N N . CYS A 1 312 ? 1.016 93.253 20.756 1.00 65.45 334 CYS A N 1
ATOM 2346 C CA . CYS A 1 312 ? 2.429 92.952 21.080 1.00 68.10 334 CYS A CA 1
ATOM 2347 C C . CYS A 1 312 ? 3.424 93.531 20.025 1.00 66.70 334 CYS A C 1
ATOM 2348 O O . CYS A 1 312 ? 3.054 94.229 19.074 1.00 61.52 334 CYS A O 1
ATOM 2352 N N . ALA B 2 8 ? 10.921 116.368 -5.063 1.00 53.70 223 ALA B N 1
ATOM 2353 C CA . ALA B 2 8 ? 10.779 115.892 -3.655 1.00 48.98 223 ALA B CA 1
ATOM 2354 C C . ALA B 2 8 ? 10.907 114.356 -3.555 1.00 43.50 223 ALA B C 1
ATOM 2355 O O . ALA B 2 8 ? 11.032 113.639 -4.552 1.00 39.99 223 ALA B O 1
ATOM 2357 N N . ARG B 2 9 ? 10.875 113.871 -2.328 1.00 34.90 224 ARG B N 1
ATOM 2358 C CA . ARG B 2 9 ? 10.897 112.422 -2.038 1.00 38.41 224 ARG B CA 1
ATOM 2359 C C . ARG B 2 9 ? 9.764 111.650 -2.764 1.00 38.35 224 ARG B C 1
ATOM 2360 O O . ARG B 2 9 ? 9.903 110.462 -3.081 1.00 35.78 224 ARG B O 1
ATOM 2368 N N . THR B 2 10 ? 8.661 112.343 -3.024 1.00 39.32 225 THR B N 1
ATOM 2369 C CA . THR B 2 10 ? 7.475 111.708 -3.563 1.00 45.26 225 THR B CA 1
ATOM 2370 C C . THR B 2 10 ? 7.479 111.637 -5.061 1.00 49.62 225 THR B C 1
ATOM 2371 O O . THR B 2 10 ? 6.678 110.876 -5.632 1.00 44.50 225 THR B O 1
ATOM 2375 N N . ALA B 2 11 ? 8.393 112.402 -5.683 1.00 52.14 226 ALA B N 1
ATOM 2376 C CA . ALA B 2 11 ? 8.416 112.639 -7.145 1.00 57.62 226 ALA B CA 1
ATOM 2377 C C . ALA B 2 11 ? 8.269 111.364 -7.943 1.00 63.38 226 ALA B C 1
ATOM 2378 O O . ALA B 2 11 ? 9.169 110.487 -7.916 1.00 59.33 226 ALA B O 1
ATOM 2380 N N . ARG B 2 12 ? 7.125 111.290 -8.649 1.00 72.27 227 ARG B N 1
ATOM 2381 C CA . ARG B 2 12 ? 6.718 110.144 -9.452 1.00 73.16 227 ARG B CA 1
ATOM 2382 C C . ARG B 2 12 ? 6.937 110.463 -10.929 1.00 78.14 227 ARG B C 1
ATOM 2383 O O . ARG B 2 12 ? 8.084 110.603 -11.376 1.00 77.70 227 ARG B O 1
#

Organism: Homo sapiens (NCBI:txid9606)

Sequence (310 aa):
PVKPNYALKFTLAGHTKAVSSVKFSPNGEWLASSSADKLIKIWGAYDGKFEKTISSGHKLGISDVAWSSSDSNLLVSASDDKTLKIWDVSSSGKCLKTLKGHSNYVFCCNFNPQSNLIVSGSFDESVRIWDVKTGKCLKTLPAHSDPVSAVHFNRDGSLIVSSSYDGLCCRIWDTASGQCLKTLIIDDDDNPPVSFVKFSPNNGKYILAATLDNTLKLWDYSKGKCLKTYTTGGHKNEKKYCIFANFSVTGGKWIVSGSEDNLVYIWNLQTKEIVQKLQGHTDVVISTACHPTENIIASAALENDKTIKLWKSDCARTAR

Radius of gyration: 17.45 Å; Cα contacts (8 Å, |Δi|>4): 1024; chains: 2; bounding box: 43×46×34 Å

Nearest PDB structures (foldseek):
  2gnq-assembly1_A  TM=1.000E+00  e=4.695E-59  Homo sapiens
  4cy3-assembly1_A  TM=1.001E+00  e=9.635E-59  Drosophila melanogaster
  3mxx-assembly1_A  TM=1.001E+00  e=1.068E-58  Homo sapiens
  3n0d-assembly1_A  TM=1.001E+00  e=1.311E-58  Homo sapiens
  2co0-assembly2_C  TM=1.001E+00  e=2.556E-58  Homo sapiens

CATH classification: 2.130.10.10

Secondary structure (DSSP, 8-state):
--S---EEEEEE---SS-EEEEEE-TTSSEEEEEETTSEEEEEETTT--EEEEEE--SS-EEEEEE-TTSSEEEEEETTSEEEEEETTT--EEEEEE--SS-EEEEEE-TTSSEEEEEETTS-EEEEETTT--EEEEE---SS-EEEEEE-TTSSEEEEEETTS-EEEEETTT--EEEEE--SS---EEEEEE-TTSSEEEEEETTTEEEEEETTTTEEEEEE-SS--SSS---EEEE-SSS-EEEE--TTS-EEEEETTT--EEEEE---SS-EEEEEE-SSSSEEEEEE-TTT--EEEEE---/-TT--

InterPro domains:
  IPR001680 WD40 repeat [PS50082] (41-82)
  IPR001680 WD40 repeat [PS50082] (83-124)
  IPR001680 WD40 repeat [PS50082] (125-166)
  IPR001680 WD40 repeat [PS50082] (167-208)
  IPR001680 WD40 repeat [PS50082] (210-251)
  IPR001680 WD40 repeat [PS50082] (252-296)
  IPR001680 WD40 repeat [SM00320] (34-73)
  IPR001680 WD40 repeat [SM00320] (76-115)
  IPR001680 WD40 repeat [SM00320] (118-157)
  IPR001680 WD40 repeat [SM00320] (160-199)
  IPR001680 WD40 repeat [SM00320] (202-242)
  IPR001680 WD40 repeat [SM00320] (245-287)
  IPR001680 WD40 repeat [SM00320] (290-331)
  IPR015943 WD40/YVTN repeat-like-containing domain superfamily [G3DSA:2.130.10.10] (20-334)
  IPR019775 WD40 repeat, conserved site [PS00678] (102-116)
  IPR019775 WD40 repeat, conserved site [PS00678] (144-158)
  IPR019775 WD40 repeat, conserved site [PS00678] (186-200)
  IPR019775 WD40 repeat, conserved site [PS00678] (274-288)
  IPR020472 PAC1/LIS1-like, WD-40 repeat [PR00320] (102-116)
  IPR020472 PAC1/LIS1-like, WD-40 repeat [PR00320] (144-158)

Solvent-accessible surface area: 11322 Å² total; per-residue (Å²): 94,91,62,5,79,11,58,80,63,83,67,5,74,41,10,90,85,2,0,0,0,0,40,19,0,62,86,1,87,79,0,0,0,0,0,23,17,87,46,0,21,2,6,8,1,100,79,11,99,96,89,57,52,4,74,42,10,114,85,9,1,0,3,0,3,21,2,56,94,8,75,32,0,0,0,0,0,20,24,103,21,0,28,0,4,35,14,95,61,24,133,54,83,74,45,0,135,40,10,80,48,94,0,28,3,0,34,16,9,59,143,20,57,21,0,0,0,0,0,100,35,62,10,0,38,2,1,29,15,105,81,12,71,49,97,61,69,6,117,0,16,80,52,20,1,1,5,3,38,7,18,88,112,9,51,23,0,0,0,0,0,76,20,6,28,5,61,0,11,38,14,88,70,13,111,54,75,54,51,9,96,56,109,102,76,31,50,6,0,12,1,48,4,5,76,105,17,44,76,0,0,2,2,8,28,67,41,18,1,34,6,14,33,38,86,76,31,45,41,90,61,54,0,71,50,10,45,2,102,86,36,2,1,11,0,13,20,3,72,47,29,17,110,5,0,0,2,0,0,31,61,44,36,0,6,0,0,33,33,79,81,58,118,66,30,42,96,5,101,33,13,93,21,15,0,0,0,1,6,31,4,55,97,72,25,11,0,0,0,0,0,5,71,121,21,70,25,0,19,4,7,90,6,100,31,28,7,10,71,124

Foldseek 3Di:
DLFWDWDFDDKAFDDQFFWQEWEAQLVLQWIWTFFQSQKIWIAGRPNRHTDDIQHDDPGGWNDKEAALVRQWMWTWFQSQWIFIAGVVVSDGPEIQHDGPGGWHEKYAANVRQWMWTWFQSQWIWIAGPPVSYTPDIANHGPGGKQYWEAAQHRQWIWIFFQRQWIWIAGRVPRDTPDIADDPDRGGWLDWYAANNNQWMWIDGLVQKIFIARPPVRDTDDIAHDAHHNDHSWDWDFADQPQTWIWTWGQVQWIWIARPVVNHTRDIHDDFDGTFRYKYARNHFRKMWITHGGVGNMITIIHTPD/DVVDD

B-factor: mean 37.31, std 10.64, range [15.39, 88.66]

GO terms:
  GO:0005634 nucleus (C, IDA)
  GO:0035097 histone methyltransferase complex (C, IDA)
  GO:0045815 transcription initiation-coupled chromatin remodeling (P, IDA)
  GO:0000123 histone acetyltransferase complex (C, IDA)
  GO:0044666 MLL3/4 complex (C, IDA)
  GO:0048188 Set1C/COMPASS complex (C, IDA)
  GO:0071339 MLL1 complex (C, IDA)
  GO:0005634 nucleus (C, EXP)
  GO:0005515 protein binding (F, IPI)
  GO:0005654 nucleoplasm (C, TAS)
  GO:0140672 ATAC complex (C, IDA)
  GO:0000122 negative regulation of transcription by RNA polymerase II (P, IDA)
  GO:0005654 nucleoplasm (C, IDA)
  GO:0140004 histone H3Q5ser reader activity (F, IDA)
  GO:0140109 histone H3K4me1 reader activity (F, IDA)
  GO:0051302 regulation of cell division (P, IDA)
  GO:0006357 regulation of transcription by RNA polymerase II (P, IDA)
  GO:0051726 regulation of cell cycle (P, IMP)
  GO:0090043 regulation of tubulin deacetylation (P, IMP)
  GO:0006355 regulation of DNA-templated transcription (P, IMP)